Protein AF-A0A7C2X0P1-F1 (afdb_monomer)

Radius of gyration: 21.01 Å; Cα contacts (8 Å, |Δi|>4): 444; chains: 1; bounding box: 47×46×56 Å

Nearest PDB structures (foldseek):
  8wzu-assembly1_A  TM=8.412E-01  e=1.060E-13  Nitrosopumilus maritimus SCM1
  4yb8-assembly1_A  TM=8.303E-01  e=2.000E-13  Candidatus Korarchaeum cryptofilum OPF8
  4yaj-assembly1_C  TM=8.277E-01  e=3.578E-13  Candidatus Korarchaeum cryptofilum OPF8
  8wzu-assembly1_B  TM=8.328E-01  e=2.160E-12  Nitrosopumilus maritimus SCM1
  2csu-assembly1_B  TM=8.349E-01  e=2.966E-12  Pyrococcus horikoshii OT3

Sequence (269 aa):
GVEDGPSFLEALRRAVAVKPVIVYKGGLSDAGSRAVTSHTASMSGSRAIWESLVRQANAVQVTSLPELAQAGLAFSMIPHREYHGISVVGGGGALGITACDAAERYGLAIPPLDEAISRSILDVLPKPGSSAKNPVDAANPHVPPPILKKALMEAARDPAIDLQILIQLLYHYAYAAGFLGMSVEEATPFEELAEAVGDVVRKTGKPVLLVIPNNKQGLDALDVEETRRKTRQAFLEQGVPVFDEMEDALRAVRHVSSYSARKKEIDRE

Foldseek 3Di:
DDPDPVVVLVVLLVVLLPAAAEDEDFQQDPVRQVVCCVPVVDGDDHPVVVVVSCVVSLHHYDHDPLLSVLLVLCRVQADLAAAAEEAEEAADVVVQVVLQVLLVVLNHHHDWDDPVLLVQLVVLADDDPWGSTGHTHSNDLLDDLVSSLSNLLSSLVGPNHQAYEYEHALVVLLVVCVVVVHASLVSDPLLSNLVSQLVSCVVSVHAYAYEYEDPDDDPSCVSVVVSVVVSCVSNVVSSHHYHHDSNSNSNSSSSSNSSSVVVVVVVVD

Secondary structure (DSSP, 8-state):
--S-HHHHHHHHHHHHHHS--EEE----SHHHHHHHHHHHSSPPPPHHHHHHHHHHTT-EEESSHHHHHHHHHHHHHS-SS---BEEEEES-HHHHHHHHHHHHHTT-B-PPPPHHHHHHHHTTS-TTT-B-SSSEE-S-S---HHHHHHHHHHHTTSTT-SEEEEE--HHHHHHHHHHHTS-HHHH--HHHHHHHHHHHHHHH---EEEE------SGGGHHHHHHHHHHHHHHHHTT--EESSHHHHHHHHHHHHHHHHHHHHHTT-

Structure (mmCIF, N/CA/C/O backbone):
data_AF-A0A7C2X0P1-F1
#
_entry.id   AF-A0A7C2X0P1-F1
#
loop_
_atom_site.group_PDB
_atom_site.id
_atom_site.type_symbol
_atom_site.label_atom_id
_atom_site.label_alt_id
_atom_site.label_comp_id
_atom_site.label_asym_id
_atom_site.label_entity_id
_atom_site.label_seq_id
_atom_site.pdbx_PDB_ins_code
_atom_site.Cartn_x
_atom_site.Cartn_y
_atom_site.Cartn_z
_atom_site.occupancy
_atom_site.B_iso_or_equiv
_atom_site.auth_seq_id
_atom_site.auth_comp_id
_atom_site.auth_asym_id
_atom_site.auth_atom_id
_atom_site.pdbx_PDB_model_num
ATOM 1 N N . GLY A 1 1 ? -5.286 17.658 25.068 1.00 74.06 1 GLY A N 1
ATOM 2 C CA . GLY A 1 1 ? -5.780 16.343 25.523 1.00 74.06 1 GLY A CA 1
ATOM 3 C C . GLY A 1 1 ? -7.242 16.213 25.156 1.00 74.06 1 GLY A C 1
ATOM 4 O O . GLY A 1 1 ? -7.700 16.997 24.340 1.00 74.06 1 GLY A O 1
ATOM 5 N N . VAL A 1 2 ? -7.951 15.252 25.741 1.00 85.44 2 VAL A N 1
ATOM 6 C CA . VAL A 1 2 ? -9.422 15.221 25.746 1.00 85.44 2 VAL A CA 1
ATOM 7 C C . VAL A 1 2 ? -9.850 15.582 27.163 1.00 85.44 2 VAL A C 1
ATOM 9 O O . VAL A 1 2 ? -9.326 14.984 28.099 1.00 85.44 2 VAL A O 1
ATOM 12 N N . GLU A 1 3 ? -10.733 16.566 27.315 1.00 84.00 3 GLU A N 1
ATOM 13 C CA . GLU A 1 3 ? -11.226 17.010 28.628 1.00 84.00 3 GLU A CA 1
ATOM 14 C C . GLU A 1 3 ? -12.282 16.047 29.185 1.00 84.00 3 GLU A C 1
ATOM 16 O O . GLU A 1 3 ? -12.175 15.605 30.325 1.00 84.00 3 GLU A O 1
ATOM 21 N N . ASP A 1 4 ? -13.250 15.652 28.351 1.00 89.31 4 ASP A N 1
ATOM 22 C CA . ASP A 1 4 ? -14.316 14.708 28.695 1.00 89.31 4 ASP A CA 1
ATOM 23 C C . ASP A 1 4 ? -14.134 13.387 27.929 1.00 89.31 4 ASP A C 1
ATOM 25 O O . ASP A 1 4 ? -14.498 13.249 26.756 1.00 89.31 4 ASP A O 1
ATOM 29 N N . GLY A 1 5 ? -13.512 12.414 28.600 1.00 88.81 5 GLY A N 1
ATOM 30 C CA . GLY A 1 5 ? -13.246 11.079 28.060 1.00 88.81 5 GLY A CA 1
ATOM 31 C C . GLY A 1 5 ? -14.513 10.310 27.657 1.00 88.81 5 GLY A C 1
ATOM 32 O O . GLY A 1 5 ? -14.567 9.829 26.522 1.00 88.81 5 GLY A O 1
ATOM 33 N N . PRO A 1 6 ? -15.530 10.188 28.535 1.00 90.69 6 PRO A N 1
ATOM 34 C CA . PRO A 1 6 ? -16.814 9.580 28.190 1.00 90.69 6 PRO A CA 1
ATOM 35 C C . PRO A 1 6 ? -17.480 10.204 26.957 1.00 90.69 6 PRO A C 1
ATOM 37 O O . PRO A 1 6 ? -17.823 9.473 26.026 1.00 90.69 6 PRO A O 1
ATOM 40 N N . SER A 1 7 ? -17.589 11.535 26.894 1.00 93.56 7 SER A N 1
ATOM 41 C CA . SER A 1 7 ? -18.184 12.216 25.734 1.00 93.56 7 SER A CA 1
ATOM 42 C C . SER A 1 7 ? -17.368 12.009 24.456 1.00 93.56 7 SER A C 1
ATOM 44 O O . SER A 1 7 ? -17.937 11.850 23.373 1.00 93.56 7 SER A O 1
ATOM 46 N N . PHE A 1 8 ? -16.036 11.961 24.558 1.00 92.44 8 PHE A N 1
ATOM 47 C CA . PHE A 1 8 ? -15.171 11.639 23.423 1.00 92.44 8 PHE A CA 1
ATOM 48 C C . PHE A 1 8 ? -15.371 10.209 22.923 1.00 92.44 8 PHE A C 1
ATOM 50 O O . PHE A 1 8 ? -15.469 10.006 21.715 1.00 92.44 8 PHE A O 1
ATOM 57 N N . LEU A 1 9 ? -15.466 9.223 23.819 1.00 92.31 9 LEU A N 1
ATOM 58 C CA . LEU A 1 9 ? -15.727 7.836 23.435 1.00 92.31 9 LEU A CA 1
ATOM 59 C C . LEU A 1 9 ? -17.100 7.692 22.761 1.00 92.31 9 LEU A C 1
ATOM 61 O O . LEU A 1 9 ? -17.207 7.022 21.734 1.00 92.31 9 LEU A O 1
ATOM 65 N N . GLU A 1 10 ? -18.126 8.362 23.284 1.00 94.00 10 GLU A N 1
ATOM 66 C CA . GLU A 1 10 ? -19.463 8.412 22.680 1.00 94.00 10 GLU A CA 1
ATOM 67 C C . GLU A 1 10 ? -19.420 9.031 21.270 1.00 94.00 10 GLU A C 1
ATOM 69 O O . GLU A 1 10 ? -19.968 8.489 20.306 1.00 94.00 10 GLU A O 1
ATOM 74 N N . ALA A 1 11 ? -18.723 10.160 21.108 1.00 95.19 11 ALA A N 1
ATOM 75 C CA . ALA A 1 11 ? -18.529 10.797 19.808 1.00 95.19 11 ALA A CA 1
ATOM 76 C C . ALA A 1 11 ? -17.750 9.900 18.832 1.00 95.19 11 ALA A C 1
ATOM 78 O O . ALA A 1 11 ? -18.126 9.794 17.664 1.00 95.19 11 AL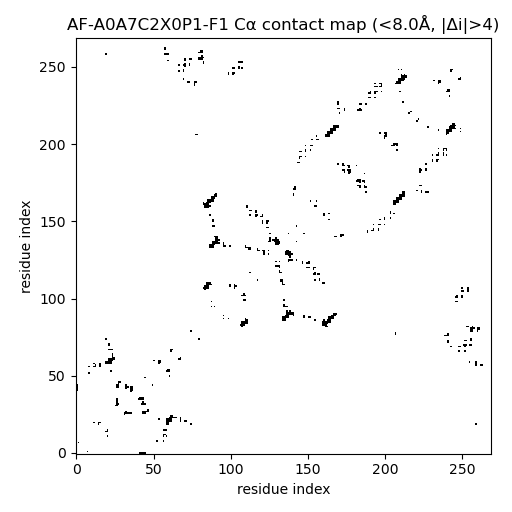A A O 1
ATOM 79 N N . LEU A 1 12 ? -16.706 9.223 19.313 1.00 94.88 12 LEU A N 1
ATOM 80 C CA . LEU A 1 12 ? -15.885 8.322 18.512 1.00 94.88 12 LEU A CA 1
ATOM 81 C C . LEU A 1 12 ? -16.695 7.119 18.021 1.00 94.88 12 LEU A C 1
ATOM 83 O O . LEU A 1 12 ? -16.646 6.811 16.834 1.00 94.88 12 LEU A O 1
ATOM 87 N N . ARG A 1 13 ? -17.499 6.493 18.889 1.00 93.38 13 ARG A N 1
ATOM 88 C CA . ARG A 1 13 ? -18.397 5.386 18.514 1.00 93.38 13 ARG A CA 1
ATOM 89 C C . ARG A 1 13 ? -19.407 5.803 17.450 1.00 93.38 13 ARG A C 1
ATOM 91 O O . ARG A 1 13 ? -19.555 5.109 16.447 1.00 93.38 13 ARG A O 1
ATOM 98 N N . ARG A 1 14 ? -20.046 6.965 17.623 1.00 94.75 14 ARG A N 1
ATOM 99 C CA . ARG A 1 14 ? -20.979 7.515 16.622 1.00 94.75 14 ARG A CA 1
ATOM 100 C C . ARG A 1 14 ? -20.297 7.768 15.280 1.00 94.75 14 ARG A C 1
ATOM 102 O O . ARG A 1 14 ? -20.873 7.473 14.240 1.00 94.75 14 ARG A O 1
ATOM 109 N N . ALA A 1 15 ? -19.070 8.287 15.291 1.00 95.94 15 ALA A N 1
ATOM 110 C CA . ALA A 1 15 ? -18.315 8.529 14.068 1.00 95.94 15 ALA A CA 1
ATOM 111 C C . ALA A 1 15 ? -17.913 7.219 13.368 1.00 95.94 15 ALA A C 1
ATOM 113 O O . ALA A 1 15 ? -18.125 7.096 12.162 1.00 95.94 15 ALA A O 1
ATOM 114 N N . VAL A 1 16 ? -17.400 6.237 14.120 1.00 94.31 16 VAL A N 1
ATOM 115 C CA . VAL A 1 16 ? -16.978 4.929 13.588 1.00 94.31 16 VAL A CA 1
ATOM 116 C C . VAL A 1 16 ? -18.144 4.141 12.985 1.00 94.31 16 VAL A C 1
ATOM 118 O O . VAL A 1 16 ? -17.952 3.407 12.015 1.00 94.31 16 VAL A O 1
ATOM 121 N N . ALA A 1 17 ? -19.361 4.322 13.507 1.00 90.88 17 ALA A N 1
ATOM 122 C CA . ALA A 1 17 ? -20.562 3.705 12.950 1.00 90.88 17 ALA A CA 1
ATOM 123 C C . ALA A 1 17 ? -20.879 4.167 11.514 1.00 90.88 17 ALA A C 1
ATOM 125 O O . ALA A 1 17 ? -21.526 3.429 10.777 1.00 90.88 17 ALA A O 1
ATOM 126 N N . VAL A 1 18 ? -20.418 5.359 11.117 1.00 93.00 18 VAL A N 1
ATOM 127 C CA . VAL A 1 18 ? -20.704 5.962 9.804 1.00 93.00 18 VAL A CA 1
ATOM 128 C C . VAL A 1 18 ? -19.498 5.897 8.865 1.00 93.00 18 VAL A C 1
ATOM 130 O O . VAL A 1 18 ? -19.668 5.775 7.654 1.00 93.00 18 VAL A O 1
ATOM 133 N N . LYS A 1 19 ? -18.276 6.013 9.394 1.00 94.06 19 LYS A N 1
ATOM 134 C CA . LYS A 1 19 ? -17.043 6.062 8.597 1.00 94.06 19 LYS A CA 1
ATOM 135 C C . LYS A 1 19 ? -15.828 5.577 9.392 1.00 94.06 19 LYS A C 1
ATOM 137 O O . LYS A 1 19 ? -15.822 5.710 10.614 1.00 94.06 19 LYS A O 1
ATOM 142 N N . PRO A 1 20 ? -14.755 5.107 8.736 1.00 96.31 20 PRO A N 1
ATOM 143 C CA . PRO A 1 20 ? -13.493 4.851 9.418 1.00 96.31 20 PRO A CA 1
ATOM 144 C C . PRO A 1 20 ? -12.980 6.110 10.130 1.00 96.31 20 PRO A C 1
ATOM 146 O O . PRO A 1 20 ? -12.994 7.208 9.567 1.00 96.31 20 PRO A O 1
ATOM 149 N N . VAL A 1 21 ? -12.503 5.951 11.366 1.00 97.56 21 VAL A N 1
ATOM 150 C CA . VAL A 1 21 ? -11.850 7.024 12.127 1.00 97.56 21 VAL A CA 1
ATOM 151 C C . VAL A 1 21 ? -10.426 6.603 12.443 1.00 97.56 21 VAL A C 1
ATOM 153 O O . VAL A 1 21 ? -10.212 5.575 13.083 1.00 97.56 21 VAL A O 1
ATOM 156 N N . ILE A 1 22 ? -9.463 7.411 12.006 1.00 98.00 22 ILE A N 1
ATOM 157 C CA . ILE A 1 22 ? -8.037 7.189 12.245 1.00 98.00 22 ILE A CA 1
ATOM 158 C C . ILE A 1 22 ? -7.572 8.174 13.320 1.00 98.00 22 ILE A C 1
ATOM 160 O O . ILE A 1 22 ? -7.827 9.374 13.229 1.00 98.00 22 ILE A O 1
ATOM 164 N N . VAL A 1 23 ? -6.910 7.664 14.353 1.00 96.31 23 VAL A N 1
ATOM 165 C CA . VAL A 1 23 ? -6.506 8.413 15.542 1.00 96.31 23 VAL A CA 1
ATOM 166 C C . VAL A 1 23 ? -4.991 8.369 15.680 1.00 96.31 23 VAL A C 1
ATOM 168 O O . VAL A 1 23 ? -4.402 7.320 15.934 1.00 96.31 23 VAL A O 1
ATOM 171 N N . TYR A 1 24 ? -4.371 9.542 15.585 1.00 94.81 24 TYR A N 1
ATOM 172 C CA . TYR A 1 24 ? -2.998 9.770 16.015 1.00 94.81 24 TYR A CA 1
ATOM 173 C C . TYR A 1 24 ? -3.001 10.501 17.362 1.00 94.81 24 TYR A C 1
ATOM 175 O O . TYR A 1 24 ? -3.616 11.560 17.500 1.00 94.81 24 TYR A O 1
ATOM 183 N N . LYS A 1 25 ? -2.292 9.958 18.359 1.00 91.94 25 LYS A N 1
ATOM 184 C CA . LYS A 1 25 ? -2.151 10.578 19.684 1.00 91.94 25 LYS A CA 1
ATOM 185 C C . LYS A 1 25 ? -0.679 10.753 20.048 1.00 91.94 25 LYS A C 1
ATOM 187 O O . LYS A 1 25 ? -0.002 9.805 20.432 1.00 91.94 25 LYS A O 1
ATOM 192 N N . GLY A 1 26 ? -0.209 11.999 20.003 1.00 90.75 26 GLY A N 1
ATOM 193 C CA . GLY A 1 26 ? 1.106 12.377 20.526 1.00 90.75 26 GLY A CA 1
ATOM 194 C C . GLY A 1 26 ? 1.160 12.349 22.059 1.00 90.75 26 GLY A C 1
ATOM 195 O O . GLY A 1 26 ? 0.131 12.435 22.730 1.00 90.75 26 GLY A O 1
ATOM 196 N N . GLY A 1 27 ? 2.359 12.256 22.634 1.00 89.00 27 GLY A N 1
ATOM 197 C CA . GLY A 1 27 ? 2.563 12.354 24.086 1.00 89.00 27 GLY A CA 1
ATOM 198 C C . GLY A 1 27 ? 2.317 11.070 24.887 1.00 89.00 27 GLY A C 1
ATOM 199 O O . GLY A 1 27 ? 2.064 11.151 26.083 1.00 89.00 27 GLY A O 1
ATOM 200 N N . LEU A 1 28 ? 2.353 9.898 24.244 1.00 89.06 28 LEU A N 1
ATOM 201 C CA . LEU A 1 28 ? 2.160 8.596 24.906 1.00 89.06 28 LEU A CA 1
ATOM 202 C C . LEU A 1 28 ? 3.456 7.968 25.450 1.00 89.06 28 LEU A C 1
ATOM 204 O O . LEU A 1 28 ? 3.396 6.940 26.117 1.00 89.06 28 LEU A O 1
ATOM 208 N N . SER A 1 29 ? 4.615 8.560 25.157 1.00 89.12 29 SER A N 1
ATOM 209 C CA . SER A 1 29 ? 5.899 8.204 25.772 1.00 89.12 29 SER A CA 1
ATOM 210 C C . SER A 1 29 ? 6.176 9.081 26.990 1.00 89.12 29 SER A C 1
ATOM 212 O O . SER A 1 29 ? 5.615 10.170 27.095 1.00 89.12 29 SER A O 1
ATOM 214 N N . ASP A 1 30 ? 7.096 8.679 27.867 1.00 87.62 30 ASP A N 1
ATOM 215 C CA . ASP A 1 30 ? 7.471 9.487 29.036 1.00 87.62 30 ASP A CA 1
ATOM 216 C C . ASP A 1 30 ? 7.965 10.882 28.637 1.00 87.62 30 ASP A C 1
ATOM 218 O O . ASP A 1 30 ? 7.555 11.891 29.210 1.00 87.62 30 ASP A O 1
ATOM 222 N N . ALA A 1 31 ? 8.824 10.954 27.616 1.00 90.44 31 ALA A N 1
ATOM 223 C CA . ALA A 1 31 ? 9.329 12.222 27.097 1.00 90.44 31 ALA A CA 1
ATOM 224 C C . ALA A 1 31 ? 8.214 13.072 26.473 1.00 90.44 31 ALA A C 1
ATOM 226 O O . ALA A 1 31 ? 8.112 14.264 26.763 1.00 90.44 31 ALA A O 1
ATOM 227 N N . GLY A 1 32 ? 7.346 12.459 25.665 1.00 89.00 32 GLY A N 1
ATOM 228 C CA . GLY A 1 32 ? 6.220 13.157 25.053 1.00 89.00 32 GLY A CA 1
ATOM 229 C C . GLY A 1 32 ? 5.186 13.619 26.081 1.00 89.00 32 GLY A C 1
ATOM 230 O O . GLY A 1 32 ? 4.631 14.702 25.941 1.00 89.00 32 GLY A O 1
ATOM 231 N N . SER A 1 33 ? 4.952 12.828 27.128 1.00 86.44 33 SER A N 1
ATOM 232 C CA . SER A 1 33 ? 4.063 13.163 28.239 1.00 86.44 33 SER A CA 1
ATOM 233 C C . SER A 1 33 ? 4.561 14.409 28.967 1.00 86.44 33 SER A C 1
ATOM 235 O O . SER A 1 33 ? 3.805 15.367 29.115 1.00 86.44 33 SER A O 1
ATOM 237 N N . ARG A 1 34 ? 5.860 14.464 29.305 1.00 87.44 34 ARG A N 1
ATOM 238 C CA . ARG A 1 34 ? 6.479 15.667 29.891 1.00 87.44 34 ARG A CA 1
ATOM 239 C C . ARG A 1 34 ? 6.317 16.897 28.996 1.00 87.44 34 ARG A C 1
ATOM 241 O O . ARG A 1 34 ? 5.955 17.955 29.502 1.00 87.44 34 ARG A O 1
ATOM 248 N N . ALA A 1 35 ? 6.543 16.753 27.689 1.00 87.75 35 ALA A N 1
ATOM 249 C CA . ALA A 1 35 ? 6.392 17.846 26.729 1.00 87.75 35 ALA A CA 1
ATOM 250 C C . ALA A 1 35 ? 4.935 18.338 26.606 1.00 87.75 35 ALA A C 1
ATOM 252 O O . ALA A 1 35 ? 4.690 19.536 26.493 1.00 87.75 35 ALA A O 1
ATOM 253 N N . VAL A 1 36 ? 3.951 17.435 26.664 1.00 85.69 36 VAL A N 1
ATOM 254 C CA . VAL A 1 36 ? 2.526 17.808 26.683 1.00 85.69 36 VAL A CA 1
ATOM 255 C C . VAL A 1 36 ? 2.180 18.559 27.965 1.00 85.69 36 VAL A C 1
ATOM 257 O O . VAL A 1 36 ? 1.519 19.597 27.889 1.00 85.69 36 VAL A O 1
ATOM 260 N N . THR A 1 37 ? 2.648 18.079 29.119 1.00 82.94 37 THR A N 1
ATOM 261 C CA . THR A 1 37 ? 2.411 18.732 30.411 1.00 82.94 37 THR A CA 1
ATOM 262 C C . THR A 1 37 ? 2.986 20.146 30.434 1.00 82.94 37 THR A C 1
ATOM 264 O O . THR A 1 37 ? 2.291 21.066 30.853 1.00 82.94 37 THR A O 1
ATOM 267 N N . SER A 1 38 ? 4.207 20.359 29.931 1.00 83.12 38 SER A N 1
ATOM 268 C CA . SER A 1 38 ? 4.807 21.699 29.892 1.00 83.12 38 SER A CA 1
ATOM 269 C C . SER A 1 38 ? 4.137 22.636 28.884 1.00 83.12 38 SER A C 1
ATOM 271 O O . SER A 1 38 ? 4.019 23.825 29.156 1.00 83.12 38 SER A O 1
ATOM 273 N N . HIS A 1 39 ? 3.689 22.124 27.733 1.00 88.12 39 HIS A N 1
ATOM 274 C CA . HIS A 1 39 ? 3.105 22.949 26.671 1.00 88.12 39 HIS A CA 1
ATOM 275 C C . HIS A 1 39 ? 1.621 23.270 26.893 1.00 88.12 39 HIS A C 1
ATOM 277 O O . HIS A 1 39 ? 1.143 24.328 26.497 1.00 88.12 39 HIS A O 1
ATOM 283 N N . THR A 1 40 ? 0.855 22.343 27.466 1.00 78.75 40 THR A N 1
ATOM 284 C CA . THR A 1 40 ? -0.611 22.471 27.581 1.00 78.75 40 THR A CA 1
ATOM 285 C C . THR A 1 40 ? -1.102 22.598 29.017 1.00 78.75 40 THR A C 1
ATOM 287 O O . THR A 1 40 ? -2.304 22.725 29.220 1.00 78.75 40 THR A O 1
ATOM 290 N N . ALA A 1 41 ? -0.201 22.514 30.005 1.00 74.06 41 ALA A N 1
ATOM 291 C CA . ALA A 1 41 ? -0.530 22.437 31.432 1.00 74.06 41 ALA A CA 1
ATOM 292 C C . ALA A 1 41 ? -1.541 21.321 31.779 1.00 74.06 41 ALA A C 1
ATOM 294 O O . ALA A 1 41 ? -2.193 21.366 32.819 1.00 74.06 41 ALA A O 1
ATOM 295 N N . SER A 1 42 ? -1.665 20.303 30.917 1.00 70.88 42 SER A N 1
ATOM 296 C CA . SER A 1 42 ? -2.586 19.177 31.087 1.00 70.88 42 SER A CA 1
ATOM 297 C C . SER A 1 42 ? -1.821 17.864 31.213 1.00 70.88 42 SER A C 1
ATOM 299 O O . SER A 1 42 ? -0.794 17.662 30.563 1.00 70.88 42 SER A O 1
ATOM 301 N N . MET A 1 43 ? -2.319 16.955 32.052 1.00 67.06 43 MET A N 1
ATOM 302 C CA . MET A 1 43 ? -1.719 15.634 32.217 1.00 67.06 43 MET A CA 1
ATOM 303 C C . MET A 1 43 ? -1.896 14.815 30.933 1.00 67.06 43 MET A C 1
ATOM 305 O O . MET A 1 43 ? -3.011 14.671 30.422 1.00 67.06 43 MET A O 1
A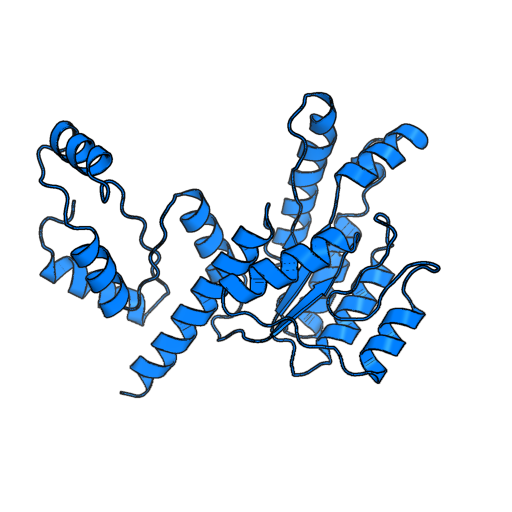TOM 309 N N . SER A 1 44 ? -0.807 14.253 30.401 1.00 71.94 44 SER A N 1
ATOM 310 C CA . SER A 1 44 ? -0.927 13.337 29.266 1.00 71.94 44 SER A CA 1
ATOM 311 C C . SER A 1 44 ? -1.584 12.027 29.703 1.00 71.94 44 SER A C 1
ATOM 313 O O . SER A 1 44 ? -1.211 11.431 30.712 1.00 71.94 44 SER A O 1
ATOM 315 N N . GLY A 1 45 ? -2.572 11.567 28.934 1.00 77.75 45 GLY A N 1
ATOM 316 C CA . GLY A 1 45 ? -3.233 10.287 29.183 1.00 77.75 45 GLY A CA 1
ATOM 317 C C . GLY A 1 45 ? -2.310 9.084 28.954 1.00 77.75 45 GLY A C 1
ATOM 318 O O . GLY A 1 45 ? -1.389 9.139 28.139 1.00 77.75 45 GLY A O 1
ATOM 319 N N . SER A 1 46 ? -2.599 7.978 29.642 1.00 84.62 46 SER A N 1
ATOM 320 C CA . SER A 1 46 ? -1.847 6.720 29.535 1.00 84.62 46 SER A CA 1
ATOM 321 C C . SER A 1 46 ? -1.962 6.084 28.147 1.00 84.62 46 SER A C 1
ATOM 323 O O . SER A 1 46 ? -3.052 6.017 27.573 1.00 84.62 46 SER A O 1
ATOM 325 N N . ARG A 1 47 ? -0.844 5.543 27.643 1.00 86.88 47 ARG A N 1
ATOM 326 C CA . ARG A 1 47 ? -0.783 4.764 26.397 1.00 86.88 47 ARG A CA 1
ATOM 327 C C . ARG A 1 47 ? -1.790 3.617 26.383 1.00 86.88 47 ARG A C 1
ATOM 329 O O . ARG A 1 47 ? -2.565 3.520 25.439 1.00 86.88 47 ARG A O 1
ATOM 336 N N . ALA A 1 48 ? -1.829 2.821 27.449 1.00 88.69 48 ALA A N 1
ATOM 337 C CA . ALA A 1 48 ? -2.722 1.669 27.548 1.00 88.69 48 ALA A CA 1
ATOM 338 C C . ALA A 1 48 ? -4.206 2.075 27.518 1.00 88.69 48 ALA A C 1
ATOM 340 O O . ALA A 1 48 ? -5.026 1.388 26.912 1.00 88.69 48 ALA A O 1
ATOM 341 N N . ILE A 1 49 ? -4.551 3.219 28.126 1.00 89.44 49 ILE A N 1
ATOM 342 C CA . ILE A 1 49 ? -5.923 3.748 28.104 1.00 89.44 49 ILE A CA 1
ATOM 343 C C . ILE A 1 49 ? -6.298 4.175 26.684 1.00 89.44 49 ILE A C 1
ATOM 345 O O . ILE A 1 49 ? -7.367 3.806 26.207 1.00 89.44 49 ILE A O 1
ATOM 349 N N . TRP A 1 50 ? -5.421 4.908 25.992 1.00 90.88 50 TRP A N 1
ATOM 350 C CA . TRP A 1 50 ? -5.662 5.330 24.610 1.00 90.88 50 TRP A CA 1
ATOM 351 C C . TRP A 1 50 ? -5.778 4.146 23.648 1.00 90.88 50 TRP A C 1
ATOM 353 O O . TRP A 1 50 ? -6.715 4.107 22.855 1.00 90.88 50 TRP A O 1
ATOM 363 N N . GLU A 1 51 ? -4.881 3.164 23.756 1.00 90.62 51 GLU A N 1
ATOM 364 C CA . GLU A 1 51 ? -4.925 1.941 22.945 1.00 90.62 51 GLU A CA 1
ATOM 365 C C . GLU A 1 51 ? -6.208 1.141 23.188 1.00 90.62 51 GLU A C 1
ATOM 367 O O . GLU A 1 51 ? -6.870 0.718 22.238 1.00 90.62 51 GLU A O 1
ATOM 372 N N . SER A 1 52 ? -6.617 0.990 24.452 1.00 91.12 52 SER A N 1
ATOM 373 C CA . SER A 1 52 ? -7.876 0.324 24.786 1.00 91.12 52 SER A CA 1
ATOM 374 C C . SER A 1 52 ? -9.086 1.088 2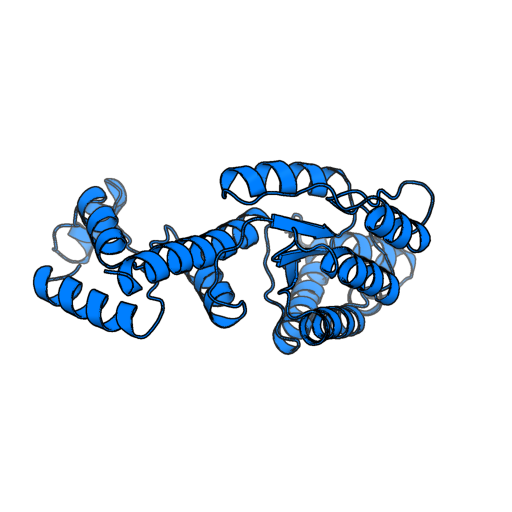4.251 1.00 91.12 52 SER A C 1
ATOM 376 O O . SER A 1 52 ? -9.957 0.479 23.636 1.00 91.12 52 SER A O 1
ATOM 378 N N . LEU A 1 53 ? -9.136 2.409 24.446 1.00 92.44 53 LEU A N 1
ATOM 379 C CA . LEU A 1 53 ? -10.261 3.254 24.046 1.00 92.44 53 LEU A CA 1
ATOM 380 C C . LEU A 1 53 ? -10.472 3.219 22.529 1.00 92.44 53 LEU A C 1
ATOM 382 O O . LEU A 1 53 ? -11.587 2.988 22.064 1.00 92.44 53 LEU A O 1
ATOM 386 N N . VAL A 1 54 ? -9.400 3.413 21.754 1.00 93.31 54 VAL A N 1
ATOM 387 C CA . VAL A 1 54 ? -9.462 3.408 20.285 1.00 93.31 54 VAL A CA 1
ATOM 388 C C . VAL A 1 54 ? -9.892 2.033 19.773 1.00 93.31 54 VAL A C 1
ATOM 390 O O . VAL A 1 54 ? -10.770 1.947 18.913 1.00 93.31 54 VAL A O 1
ATOM 393 N N . ARG A 1 55 ? -9.356 0.952 20.359 1.00 90.62 55 ARG A N 1
ATOM 394 C CA . ARG A 1 55 ? -9.747 -0.423 20.018 1.00 90.62 55 ARG A CA 1
ATOM 395 C C . ARG A 1 55 ? -11.213 -0.710 20.347 1.00 90.62 55 ARG A C 1
ATOM 397 O O . ARG A 1 55 ? -11.908 -1.265 19.505 1.00 90.62 55 ARG A O 1
ATOM 404 N N . GLN A 1 56 ? -11.693 -0.316 21.528 1.00 90.25 56 GLN A N 1
ATOM 405 C CA . GLN A 1 56 ? -13.089 -0.498 21.954 1.00 90.25 56 GLN A CA 1
ATOM 406 C C . GLN A 1 56 ? -14.088 0.273 21.088 1.00 90.25 56 GLN A C 1
ATOM 408 O O . GLN A 1 56 ? -15.250 -0.111 21.006 1.00 90.25 56 GLN A O 1
ATOM 413 N N . ALA A 1 57 ? -13.657 1.366 20.460 1.00 92.94 57 ALA A N 1
ATOM 414 C CA . ALA A 1 57 ? -14.481 2.116 19.524 1.00 92.94 57 ALA A CA 1
ATOM 415 C C . ALA A 1 57 ? -14.390 1.597 18.077 1.00 92.94 57 ALA A C 1
ATOM 417 O O . ALA A 1 57 ? -15.047 2.164 17.214 1.00 92.94 57 ALA A O 1
ATOM 418 N N . ASN A 1 58 ? -13.569 0.575 17.797 1.00 94.81 58 ASN A N 1
ATOM 419 C CA . ASN A 1 58 ? -13.178 0.142 16.448 1.00 94.81 58 ASN A CA 1
ATOM 420 C C . ASN A 1 58 ? -12.588 1.271 15.573 1.00 94.81 58 ASN A C 1
ATOM 422 O O . ASN A 1 58 ? -12.684 1.263 14.346 1.00 94.81 58 ASN A O 1
ATOM 426 N N . ALA A 1 59 ? -11.941 2.251 16.200 1.00 96.50 59 ALA A N 1
ATOM 427 C CA . ALA A 1 59 ? -11.131 3.222 15.485 1.00 96.50 59 ALA A CA 1
ATOM 428 C C . ALA A 1 59 ? -9.739 2.635 15.175 1.00 96.50 59 ALA A C 1
ATOM 430 O O . ALA A 1 59 ? -9.294 1.636 15.753 1.00 96.50 59 ALA A O 1
ATOM 431 N N . VAL A 1 60 ? -9.050 3.245 14.215 1.00 97.00 60 VAL A N 1
ATOM 432 C CA . VAL A 1 60 ? -7.716 2.837 13.769 1.00 97.00 60 VAL A CA 1
ATOM 433 C C . VAL A 1 60 ? -6.687 3.707 14.463 1.00 97.00 60 VAL A C 1
ATOM 435 O O . VAL A 1 60 ? -6.650 4.914 14.247 1.00 97.00 60 VAL A O 1
ATOM 438 N N . GLN A 1 61 ? -5.844 3.112 15.299 1.00 95.25 61 GLN A N 1
ATOM 439 C CA . GLN A 1 61 ? -4.746 3.842 15.913 1.00 95.25 61 GLN A CA 1
ATOM 440 C C . GLN A 1 61 ? -3.509 3.795 15.028 1.00 95.25 61 GLN A C 1
ATOM 442 O O . GLN A 1 61 ? -3.113 2.727 14.568 1.00 95.25 61 GLN A O 1
ATOM 447 N N . VAL A 1 62 ? -2.873 4.949 14.872 1.00 96.25 62 VAL A N 1
ATOM 448 C CA . VAL A 1 62 ? -1.590 5.099 14.184 1.00 96.25 62 VAL A CA 1
ATOM 449 C C . VAL A 1 62 ? -0.582 5.779 15.104 1.00 96.25 62 VAL A C 1
ATOM 451 O O . VAL A 1 62 ? -0.938 6.498 16.044 1.00 96.25 62 VAL A O 1
ATOM 454 N N . THR A 1 63 ? 0.696 5.546 14.840 1.00 94.06 63 THR A N 1
ATOM 455 C CA . THR A 1 63 ? 1.807 5.936 15.719 1.00 94.06 63 THR A CA 1
ATOM 456 C C . THR A 1 63 ? 2.582 7.153 15.229 1.00 94.06 63 THR A C 1
ATOM 458 O O . THR A 1 63 ? 3.381 7.710 15.980 1.00 94.06 63 THR A O 1
ATOM 461 N N . SER A 1 64 ? 2.337 7.603 13.997 1.00 95.25 64 SER A N 1
ATOM 462 C CA . SER A 1 64 ? 3.035 8.736 13.393 1.00 95.25 64 SER A CA 1
ATOM 463 C C . SER A 1 64 ? 2.146 9.493 12.400 1.00 95.25 64 SER A C 1
ATOM 465 O O . SER A 1 64 ? 1.141 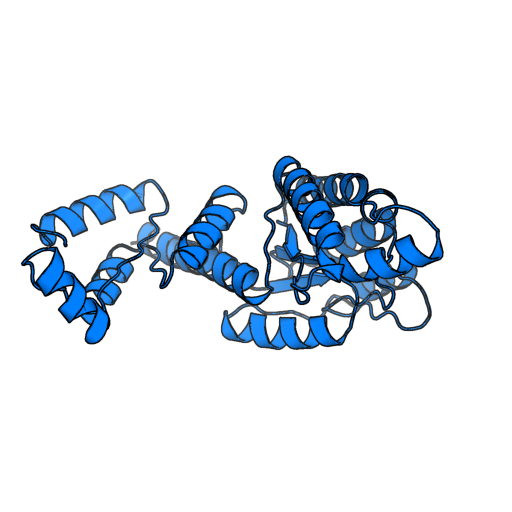8.966 11.922 1.00 95.25 64 SER A O 1
ATOM 467 N N . LEU A 1 65 ? 2.518 10.736 12.078 1.00 95.88 65 LEU A N 1
ATOM 468 C CA . LEU A 1 65 ? 1.832 11.527 11.049 1.00 95.88 65 LEU A CA 1
ATOM 469 C C . LEU A 1 65 ? 1.957 10.925 9.633 1.00 95.88 65 LEU A C 1
ATOM 471 O O . LEU A 1 65 ? 0.949 10.922 8.928 1.00 95.88 65 LEU A O 1
ATOM 475 N N . PRO A 1 66 ? 3.115 10.374 9.207 1.00 96.69 66 PRO A N 1
ATOM 476 C CA . PRO A 1 66 ? 3.193 9.625 7.953 1.00 96.69 66 PRO A CA 1
ATOM 477 C C . PRO A 1 66 ? 2.217 8.447 7.912 1.00 96.69 66 PRO A C 1
ATOM 479 O O . PRO A 1 66 ? 1.457 8.319 6.958 1.00 96.69 66 PRO A O 1
ATOM 482 N N . GLU A 1 67 ? 2.150 7.651 8.983 1.00 97.81 67 GLU A N 1
ATOM 483 C CA . GLU A 1 67 ? 1.224 6.516 9.063 1.00 97.81 67 GLU A CA 1
ATOM 484 C C . GLU A 1 67 ? -0.247 6.964 9.016 1.00 97.81 67 GLU A C 1
ATOM 486 O O . GLU A 1 67 ? -1.067 6.311 8.376 1.00 97.81 67 GLU A O 1
ATOM 491 N N . LEU A 1 68 ? -0.587 8.102 9.637 1.00 98.19 68 LEU A N 1
ATOM 492 C CA . LEU A 1 68 ? -1.919 8.712 9.533 1.00 98.19 68 LEU A CA 1
ATOM 493 C C . LEU A 1 68 ? -2.287 9.025 8.078 1.00 98.19 68 LEU A C 1
ATOM 495 O O . LEU A 1 68 ? -3.384 8.682 7.636 1.00 98.19 68 LEU A O 1
ATOM 499 N N . ALA A 1 69 ? -1.378 9.662 7.336 1.00 98.00 69 ALA A N 1
ATOM 500 C CA . ALA A 1 69 ? -1.598 10.009 5.935 1.00 98.00 69 ALA A CA 1
ATOM 501 C C . ALA A 1 69 ? -1.705 8.758 5.047 1.00 98.00 69 ALA A C 1
ATOM 503 O O . ALA A 1 69 ? -2.598 8.674 4.207 1.00 98.00 69 ALA A O 1
ATOM 504 N N . GLN A 1 70 ? -0.845 7.763 5.271 1.00 98.25 70 GLN A N 1
ATOM 505 C CA . GLN A 1 70 ? -0.826 6.495 4.536 1.00 98.25 70 GLN A CA 1
ATOM 506 C C . GLN A 1 70 ? -2.089 5.663 4.779 1.00 98.25 70 GLN A C 1
ATOM 508 O O . GLN A 1 70 ? -2.695 5.163 3.831 1.00 98.25 70 GLN A O 1
ATOM 513 N N . ALA A 1 71 ? -2.531 5.555 6.034 1.00 98.44 71 ALA A N 1
ATOM 514 C CA . ALA A 1 71 ? -3.799 4.918 6.365 1.00 98.44 71 ALA A CA 1
ATOM 515 C C . ALA A 1 71 ? -4.968 5.675 5.717 1.00 98.44 71 ALA A C 1
ATOM 517 O O . ALA A 1 71 ? -5.834 5.049 5.110 1.00 98.44 71 ALA A O 1
ATOM 518 N N . GLY A 1 72 ? -4.969 7.012 5.782 1.00 98.44 72 GLY A N 1
ATOM 519 C CA . GLY A 1 72 ? -5.979 7.849 5.130 1.00 98.44 72 GLY A CA 1
ATOM 520 C C . GLY A 1 72 ? -6.065 7.613 3.621 1.00 98.44 72 GLY A C 1
ATOM 521 O O . GLY A 1 72 ? -7.167 7.472 3.097 1.00 98.44 72 GLY A O 1
ATOM 522 N N . LEU A 1 73 ? -4.915 7.497 2.949 1.00 98.50 73 LEU A N 1
ATOM 523 C CA . LEU A 1 73 ? -4.823 7.176 1.524 1.00 98.50 73 LEU A CA 1
ATOM 524 C C . LEU A 1 73 ? -5.404 5.790 1.205 1.00 98.50 73 LEU A C 1
ATOM 526 O O . LEU A 1 73 ? -6.173 5.645 0.260 1.00 98.50 73 LEU A O 1
ATOM 530 N N . ALA A 1 74 ? -5.078 4.764 1.996 1.00 98.56 74 ALA A N 1
ATOM 531 C CA . ALA A 1 74 ? -5.652 3.436 1.787 1.00 98.56 74 ALA A CA 1
ATOM 532 C C . ALA A 1 74 ? -7.174 3.448 1.997 1.00 98.56 74 ALA A C 1
ATOM 534 O O . ALA A 1 74 ? -7.918 3.027 1.115 1.00 98.56 74 ALA A O 1
ATOM 535 N N . PHE A 1 75 ? -7.663 4.005 3.109 1.00 98.38 75 PHE A N 1
ATOM 536 C CA . PHE A 1 75 ? -9.102 4.098 3.370 1.00 98.38 75 PHE A CA 1
ATOM 537 C C . PHE A 1 75 ? -9.866 4.920 2.321 1.00 98.38 75 PHE A C 1
ATOM 539 O O . PHE A 1 75 ? -11.068 4.707 2.171 1.00 98.38 75 PHE A O 1
ATOM 546 N N . SER A 1 76 ? -9.227 5.842 1.597 1.00 97.88 76 SER A N 1
ATOM 547 C CA . SER A 1 76 ? -9.895 6.596 0.532 1.00 97.88 76 SER A CA 1
ATOM 548 C C . SER A 1 76 ? -9.873 5.904 -0.832 1.00 97.88 76 SER A C 1
ATOM 550 O O . SER A 1 76 ? -10.723 6.220 -1.661 1.00 97.88 76 SER A O 1
ATOM 552 N N . MET A 1 77 ? -8.937 4.979 -1.076 1.00 98.00 77 MET A N 1
ATOM 553 C CA . MET A 1 77 ? -8.683 4.451 -2.424 1.00 98.00 77 MET A CA 1
ATOM 554 C C . MET A 1 77 ? -8.868 2.941 -2.585 1.00 98.00 77 MET A C 1
ATOM 556 O O . MET A 1 77 ? -9.001 2.487 -3.719 1.00 98.00 77 MET A O 1
ATOM 560 N N . ILE A 1 78 ? -8.895 2.150 -1.505 1.00 98.25 78 ILE A N 1
ATOM 561 C CA . ILE A 1 78 ? -9.137 0.700 -1.600 1.00 98.25 78 ILE A CA 1
ATOM 562 C C . ILE A 1 78 ? -10.447 0.289 -0.915 1.00 98.25 78 ILE A C 1
ATOM 564 O O . ILE A 1 78 ? -10.842 0.905 0.077 1.00 98.25 78 ILE A O 1
ATOM 568 N N . PRO A 1 79 ? -11.125 -0.774 -1.395 1.00 97.62 79 PRO A N 1
ATOM 569 C CA . PRO A 1 79 ? -12.343 -1.275 -0.763 1.00 97.62 79 PRO A CA 1
ATOM 570 C C . PRO A 1 79 ? -12.153 -1.629 0.719 1.00 97.62 79 PRO A C 1
ATOM 572 O O . PRO A 1 79 ? -11.152 -2.242 1.099 1.00 97.62 79 PRO A O 1
ATOM 575 N N . HIS A 1 80 ? -13.142 -1.302 1.556 1.00 96.81 80 HIS A N 1
ATOM 576 C CA . HIS A 1 80 ? -13.144 -1.648 2.984 1.00 96.81 80 HIS A CA 1
ATOM 577 C C . HIS A 1 80 ? -13.610 -3.090 3.164 1.00 96.81 80 HIS A C 1
ATOM 579 O O . HIS A 1 80 ? -14.787 -3.377 3.377 1.00 96.81 80 HIS A O 1
ATOM 585 N N . ARG A 1 81 ? -12.666 -4.012 3.008 1.00 96.62 81 ARG A N 1
ATOM 586 C CA . ARG A 1 81 ? -12.859 -5.443 3.222 1.00 96.62 81 ARG A CA 1
ATOM 587 C C . ARG A 1 81 ? -11.630 -6.045 3.884 1.00 96.62 81 ARG A C 1
ATOM 589 O O . ARG A 1 81 ? -10.601 -5.392 4.035 1.00 96.62 81 ARG A O 1
ATOM 596 N N . GLU A 1 82 ? -11.765 -7.300 4.281 1.00 97.50 82 GLU A N 1
ATOM 597 C CA . GLU A 1 82 ? -10.626 -8.099 4.709 1.00 97.50 82 GLU A CA 1
ATOM 598 C C . GLU A 1 82 ? -9.765 -8.461 3.500 1.00 97.50 82 GLU A C 1
ATOM 600 O O . GLU A 1 82 ? -10.282 -8.739 2.416 1.00 97.50 82 GLU A O 1
ATOM 605 N N . TYR A 1 83 ? -8.458 -8.425 3.717 1.00 98.12 83 TYR A N 1
ATOM 606 C CA . TYR A 1 83 ? -7.428 -8.840 2.776 1.00 98.12 83 TYR A CA 1
ATOM 607 C C . TYR A 1 83 ? -6.579 -9.901 3.466 1.00 98.12 83 TYR A C 1
ATOM 609 O O . TYR A 1 83 ? -6.113 -9.666 4.588 1.00 98.12 83 TYR A O 1
ATOM 617 N N . HIS A 1 84 ? -6.388 -11.035 2.798 1.00 97.06 84 HIS A N 1
ATOM 618 C CA . HIS A 1 84 ? -5.602 -12.160 3.288 1.00 97.06 84 HIS A CA 1
ATOM 619 C C . HIS A 1 84 ? -4.437 -12.461 2.357 1.00 97.06 84 HIS A C 1
ATOM 621 O O . HIS A 1 84 ? -3.312 -12.547 2.834 1.00 97.06 84 HIS A O 1
ATOM 627 N N . GLY A 1 85 ? -4.684 -12.602 1.054 1.00 97.81 85 GLY A N 1
ATOM 628 C CA . GLY A 1 85 ? -3.652 -12.953 0.082 1.00 97.81 85 GLY A CA 1
ATOM 629 C C . GLY A 1 85 ? -3.320 -11.804 -0.860 1.00 97.81 85 GLY A C 1
ATOM 630 O O . GLY A 1 85 ? -4.214 -11.119 -1.359 1.00 97.81 85 GLY A O 1
ATOM 631 N N . ILE A 1 86 ? -2.033 -11.590 -1.124 1.00 98.31 86 ILE A N 1
ATOM 632 C CA . ILE A 1 86 ? -1.559 -10.566 -2.056 1.00 98.31 86 ILE A CA 1
ATOM 633 C C . ILE A 1 86 ? -0.658 -11.156 -3.138 1.00 98.31 86 ILE A C 1
ATOM 635 O O . ILE A 1 86 ? 0.048 -12.142 -2.916 1.00 98.31 86 ILE A O 1
ATOM 639 N N . SER A 1 87 ? -0.651 -10.527 -4.311 1.00 98.00 87 SER A N 1
ATOM 640 C CA . SER A 1 87 ? 0.400 -10.740 -5.306 1.00 98.00 87 SER A CA 1
ATOM 641 C C . SER A 1 87 ? 1.355 -9.558 -5.313 1.00 98.00 87 SER A C 1
ATOM 643 O O . SER A 1 87 ? 0.950 -8.411 -5.120 1.00 98.00 87 SER A O 1
ATOM 645 N N . VAL A 1 88 ? 2.634 -9.835 -5.542 1.00 97.38 88 VAL A N 1
ATOM 646 C CA . VAL A 1 88 ? 3.651 -8.800 -5.739 1.00 97.38 88 VAL A CA 1
ATOM 647 C C . VAL A 1 88 ? 4.245 -8.980 -7.127 1.00 97.38 88 VAL A C 1
ATOM 649 O O . VAL A 1 88 ? 4.655 -10.082 -7.480 1.00 97.38 88 VAL A O 1
ATOM 652 N N . VAL A 1 89 ? 4.276 -7.911 -7.919 1.00 96.06 89 VAL A N 1
ATOM 653 C CA . VAL A 1 89 ? 4.823 -7.893 -9.281 1.00 96.06 89 VAL A CA 1
ATOM 654 C C . VAL A 1 89 ? 5.854 -6.776 -9.381 1.00 96.06 89 VAL A C 1
ATOM 656 O O . VAL A 1 89 ? 5.592 -5.650 -8.963 1.00 96.06 89 VAL A O 1
ATOM 659 N N . GLY A 1 90 ? 7.028 -7.049 -9.942 1.00 89.56 90 GLY A N 1
ATOM 660 C CA . GLY A 1 90 ? 8.039 -6.013 -10.141 1.00 89.56 90 GLY A CA 1
ATOM 661 C C . GLY A 1 90 ? 9.385 -6.552 -10.601 1.00 89.56 90 GLY A C 1
ATOM 662 O O . GLY A 1 90 ? 9.510 -7.713 -10.986 1.00 89.56 90 GLY A O 1
ATOM 663 N N . GLY A 1 91 ? 10.392 -5.682 -10.581 1.00 72.81 91 GLY A N 1
ATOM 664 C CA . GLY A 1 91 ? 11.774 -6.047 -10.884 1.00 72.81 91 GLY A CA 1
ATOM 665 C C . GLY A 1 91 ? 12.611 -6.208 -9.617 1.00 72.81 91 GLY A C 1
ATOM 666 O O . GLY A 1 91 ? 12.637 -5.305 -8.781 1.00 72.81 91 GLY A O 1
ATOM 667 N N . GLY A 1 92 ? 13.336 -7.325 -9.516 1.00 69.31 92 GLY A N 1
ATOM 668 C CA . GLY A 1 92 ? 14.387 -7.554 -8.526 1.00 69.31 92 GLY A CA 1
ATOM 669 C C . GLY A 1 92 ? 13.975 -8.517 -7.415 1.00 69.31 92 GLY A C 1
ATOM 670 O O . GLY A 1 92 ? 13.327 -8.124 -6.446 1.00 69.31 92 GLY A O 1
ATOM 671 N N . GLY A 1 93 ? 14.437 -9.767 -7.501 1.00 72.94 93 GLY A N 1
ATOM 672 C CA . GLY A 1 93 ? 14.092 -10.839 -6.561 1.00 72.94 93 GLY A CA 1
ATOM 673 C C . GLY A 1 93 ? 14.341 -10.526 -5.083 1.00 72.94 93 GLY A C 1
ATOM 674 O O . GLY A 1 93 ? 13.587 -10.991 -4.233 1.00 72.94 93 GLY A O 1
ATOM 675 N N . ALA A 1 94 ? 15.320 -9.673 -4.761 1.00 78.44 94 ALA A N 1
ATOM 676 C CA . ALA A 1 94 ? 15.556 -9.222 -3.387 1.00 78.44 94 ALA A CA 1
ATOM 677 C C . ALA A 1 94 ? 14.354 -8.464 -2.793 1.00 78.44 94 ALA A C 1
ATOM 679 O O . ALA A 1 94 ? 14.035 -8.657 -1.623 1.00 78.44 94 ALA A O 1
ATOM 680 N N . LEU A 1 95 ? 13.655 -7.654 -3.596 1.00 81.50 95 LEU A N 1
ATOM 681 C CA . LEU A 1 95 ? 12.455 -6.936 -3.155 1.00 81.50 95 LEU A CA 1
ATOM 682 C C . LEU A 1 95 ? 11.258 -7.867 -3.001 1.00 81.50 95 LEU A C 1
ATOM 684 O O . LEU A 1 95 ? 10.417 -7.641 -2.140 1.00 81.50 95 LEU A O 1
ATOM 688 N N . GLY A 1 96 ? 11.197 -8.929 -3.807 1.00 84.50 96 GLY A N 1
ATOM 689 C CA . GLY A 1 96 ? 10.220 -9.994 -3.613 1.00 84.50 96 GLY A CA 1
ATOM 690 C C . GLY A 1 96 ? 10.404 -10.678 -2.256 1.00 84.50 96 GLY A C 1
ATOM 691 O O . GLY A 1 96 ? 9.445 -10.818 -1.506 1.00 84.50 96 GLY A O 1
ATOM 692 N N . ILE A 1 97 ? 11.643 -11.036 -1.908 1.00 88.69 97 ILE A N 1
ATOM 693 C CA . ILE A 1 97 ? 11.958 -11.680 -0.623 1.00 88.69 97 ILE A CA 1
ATOM 694 C C . ILE A 1 97 ? 11.581 -10.771 0.552 1.00 88.69 97 ILE A C 1
ATOM 696 O O . ILE A 1 97 ? 10.857 -11.197 1.449 1.00 88.69 97 ILE A O 1
ATOM 700 N N . THR A 1 98 ? 12.005 -9.503 0.534 1.00 90.25 98 THR A N 1
ATOM 701 C CA . THR A 1 98 ? 11.676 -8.576 1.628 1.00 90.25 98 THR A CA 1
ATOM 702 C C . THR A 1 98 ? 10.182 -8.263 1.700 1.00 90.25 98 THR A C 1
ATOM 704 O O . THR A 1 98 ? 9.665 -8.049 2.797 1.00 90.25 98 THR A O 1
ATOM 707 N N . ALA A 1 99 ? 9.468 -8.278 0.567 1.00 92.56 99 ALA A N 1
ATOM 708 C CA . ALA A 1 99 ? 8.014 -8.156 0.541 1.00 92.56 99 ALA A CA 1
ATOM 709 C C . ALA A 1 99 ? 7.320 -9.346 1.216 1.00 92.56 99 ALA A C 1
ATOM 711 O O . ALA A 1 99 ? 6.353 -9.119 1.939 1.00 92.56 99 ALA A O 1
ATOM 712 N N . CYS A 1 100 ? 7.818 -10.579 1.047 1.00 94.38 100 CYS A N 1
ATOM 713 C CA . CYS A 1 100 ? 7.304 -11.752 1.766 1.00 94.38 100 CYS A CA 1
ATOM 714 C C . CYS A 1 100 ? 7.428 -11.573 3.282 1.00 94.38 100 CYS A C 1
ATOM 716 O O . CYS A 1 100 ? 6.421 -11.626 3.988 1.00 94.38 100 CYS A O 1
ATOM 718 N N . ASP A 1 101 ? 8.634 -11.272 3.770 1.00 95.00 101 ASP A N 1
ATOM 719 C CA . ASP A 1 101 ? 8.877 -11.094 5.206 1.00 95.00 101 ASP A CA 1
ATOM 720 C C . ASP A 1 101 ? 8.030 -9.948 5.785 1.00 95.00 101 ASP A C 1
ATOM 722 O O . ASP A 1 101 ? 7.532 -10.020 6.911 1.00 95.00 101 ASP A O 1
ATOM 726 N N . ALA A 1 102 ? 7.882 -8.853 5.031 1.00 95.38 102 ALA A N 1
ATOM 727 C CA . ALA A 1 102 ? 7.060 -7.720 5.434 1.00 95.38 102 ALA A CA 1
ATOM 728 C C . ALA A 1 102 ? 5.567 -8.071 5.456 1.00 95.38 102 ALA A C 1
ATOM 730 O O . ALA A 1 102 ? 4.874 -7.701 6.404 1.00 95.38 102 ALA A O 1
ATOM 731 N N . ALA A 1 103 ? 5.068 -8.797 4.453 1.00 97.06 103 ALA A N 1
ATOM 732 C CA . ALA A 1 103 ? 3.669 -9.204 4.385 1.00 97.06 103 ALA A CA 1
ATOM 733 C C . ALA A 1 103 ? 3.290 -10.064 5.599 1.00 97.06 103 ALA A C 1
ATOM 735 O O . ALA A 1 103 ? 2.284 -9.775 6.254 1.00 97.06 103 ALA A O 1
ATOM 736 N N . GLU A 1 104 ? 4.148 -11.017 5.982 1.00 96.00 104 GLU A N 1
ATOM 737 C CA . GLU A 1 104 ? 3.927 -11.859 7.162 1.00 96.00 104 GLU A CA 1
ATOM 738 C C . GLU A 1 104 ? 3.827 -11.044 8.459 1.00 96.00 104 GLU A C 1
ATOM 740 O O . GLU A 1 104 ? 2.918 -11.273 9.261 1.00 96.00 104 GLU A O 1
ATOM 745 N N . ARG A 1 105 ? 4.685 -10.027 8.652 1.00 96.69 105 ARG A N 1
ATOM 746 C CA . ARG A 1 105 ? 4.613 -9.130 9.827 1.00 96.69 105 ARG A CA 1
ATOM 747 C C . ARG A 1 105 ? 3.274 -8.405 9.943 1.00 96.69 105 ARG A C 1
ATOM 749 O O . ARG A 1 105 ? 2.833 -8.099 11.051 1.00 96.69 105 ARG A O 1
ATOM 756 N N . TYR A 1 106 ? 2.627 -8.136 8.813 1.00 96.69 106 TYR A N 1
ATOM 757 C CA . TYR A 1 106 ? 1.320 -7.492 8.753 1.00 96.69 106 TYR A CA 1
ATOM 758 C C . TYR A 1 106 ? 0.163 -8.487 8.589 1.00 96.69 106 TYR A C 1
ATOM 760 O O . TYR A 1 106 ? -0.978 -8.064 8.413 1.00 96.69 106 TYR A O 1
ATOM 768 N N . GLY A 1 107 ? 0.412 -9.795 8.708 1.00 96.31 107 GLY A N 1
ATOM 769 C CA . GLY A 1 107 ? -0.620 -10.830 8.627 1.00 96.31 107 GLY A CA 1
ATOM 770 C C . GLY A 1 107 ? -1.256 -10.962 7.241 1.00 96.31 107 GLY A C 1
ATOM 771 O O . GLY A 1 107 ? -2.429 -11.321 7.151 1.00 96.31 107 GLY A O 1
ATOM 772 N N . LEU A 1 108 ? -0.507 -10.629 6.188 1.00 98.00 108 LEU A N 1
ATOM 773 C CA . LEU A 1 108 ? -0.865 -10.838 4.788 1.00 98.00 108 LEU A CA 1
ATOM 774 C C . LEU A 1 108 ? -0.022 -11.992 4.232 1.00 98.00 108 LEU A C 1
ATOM 776 O O . LEU A 1 108 ? 1.178 -12.072 4.481 1.00 98.00 108 LEU A O 1
ATOM 780 N N . ALA A 1 109 ? -0.644 -12.882 3.472 1.00 97.81 109 ALA A N 1
ATOM 781 C CA . ALA A 1 109 ? 0.012 -13.998 2.812 1.00 97.81 109 ALA A CA 1
ATOM 782 C C . ALA A 1 109 ? 0.399 -13.629 1.376 1.00 97.81 109 ALA A C 1
ATOM 784 O O . ALA A 1 109 ? -0.336 -12.923 0.688 1.00 97.81 109 ALA A O 1
ATOM 785 N N . ILE A 1 110 ? 1.510 -14.180 0.892 1.00 97.69 110 ILE A N 1
ATOM 786 C CA . ILE A 1 110 ? 1.880 -14.178 -0.529 1.00 97.69 110 ILE A CA 1
ATOM 787 C C . ILE A 1 110 ? 1.722 -15.620 -1.032 1.00 97.69 110 ILE A C 1
ATOM 789 O O . ILE A 1 110 ? 2.691 -16.380 -1.031 1.00 97.69 110 ILE A O 1
ATOM 793 N N . PRO A 1 111 ? 0.490 -16.064 -1.357 1.00 97.19 111 PRO A N 1
ATOM 794 C CA . PRO A 1 111 ? 0.246 -17.459 -1.697 1.00 97.19 111 PRO A CA 1
ATOM 795 C C . PRO A 1 111 ? 0.910 -17.815 -3.034 1.00 97.19 111 PRO A C 1
ATOM 797 O O . PRO A 1 111 ? 1.013 -16.952 -3.913 1.00 97.19 111 PRO A O 1
ATOM 800 N N . PRO A 1 112 ? 1.340 -19.074 -3.227 1.00 97.19 112 PRO A N 1
ATOM 801 C CA . PRO A 1 112 ? 1.792 -19.525 -4.536 1.00 97.19 112 PRO A CA 1
ATOM 802 C C . PRO A 1 112 ? 0.653 -19.381 -5.552 1.00 97.19 112 PRO A C 1
ATOM 804 O O . PRO A 1 112 ? -0.488 -19.719 -5.246 1.00 97.19 112 PRO A O 1
ATOM 807 N N . LEU A 1 113 ? 0.972 -18.898 -6.754 1.00 97.38 113 LEU A N 1
ATOM 808 C CA . LEU A 1 113 ? 0.006 -18.857 -7.853 1.00 97.38 113 LEU A CA 1
ATOM 809 C C . LEU A 1 113 ? -0.267 -20.266 -8.370 1.00 97.38 113 LEU A C 1
ATOM 811 O O . LEU A 1 113 ? 0.641 -21.106 -8.400 1.00 97.38 113 LEU A O 1
ATOM 815 N N . ASP A 1 114 ? -1.488 -20.478 -8.856 1.00 96.25 114 ASP A N 1
ATOM 816 C CA . ASP A 1 114 ? -1.822 -21.656 -9.654 1.00 96.25 114 ASP A CA 1
ATOM 817 C C . ASP A 1 114 ? -0.817 -21.866 -10.803 1.00 96.25 114 ASP A C 1
ATOM 819 O O . ASP A 1 114 ? -0.325 -20.917 -11.424 1.00 96.25 114 ASP A O 1
ATOM 823 N N . GLU A 1 115 ? -0.509 -23.127 -11.108 1.00 96.44 115 GLU A N 1
ATOM 824 C CA . GLU A 1 115 ? 0.526 -23.463 -12.083 1.00 96.44 115 GLU A CA 1
ATOM 825 C C . GLU A 1 115 ? 0.188 -22.950 -13.493 1.00 96.44 115 GLU A C 1
ATOM 827 O O . GLU A 1 115 ? 1.080 -22.495 -14.214 1.00 96.44 115 GLU A O 1
ATOM 832 N N . ALA A 1 116 ? -1.089 -22.963 -13.891 1.00 97.38 116 ALA A N 1
ATOM 833 C CA . ALA A 1 116 ? -1.505 -22.436 -15.187 1.00 97.38 116 ALA A CA 1
ATOM 834 C C . ALA A 1 116 ? -1.367 -20.907 -15.243 1.00 97.38 116 ALA A C 1
ATOM 836 O O . ALA A 1 116 ? -0.925 -20.372 -16.263 1.00 97.38 116 ALA A O 1
ATOM 837 N N . ILE A 1 117 ? -1.676 -20.211 -14.142 1.00 97.69 117 ILE A N 1
ATOM 838 C CA . ILE A 1 117 ? -1.474 -18.759 -14.015 1.00 97.69 117 ILE A CA 1
ATOM 839 C C . ILE A 1 117 ? 0.019 -18.431 -14.085 1.00 97.69 117 ILE A C 1
ATOM 841 O O . ILE A 1 117 ? 0.428 -17.585 -14.881 1.00 97.69 117 ILE A O 1
ATOM 845 N N . SER A 1 118 ? 0.847 -19.144 -13.318 1.00 97.25 118 SER A N 1
ATOM 846 C CA . SER A 1 118 ? 2.300 -18.963 -13.317 1.00 97.25 118 SER A CA 1
ATOM 847 C C . SER A 1 118 ? 2.900 -19.166 -14.714 1.00 97.25 118 SER A C 1
ATOM 849 O O . SER A 1 118 ? 3.687 -18.341 -15.174 1.00 97.25 118 SER A O 1
ATOM 851 N N . ARG A 1 119 ? 2.477 -20.202 -15.453 1.00 97.06 119 ARG A N 1
ATOM 852 C CA . ARG A 1 119 ? 2.912 -20.419 -16.845 1.00 97.06 119 ARG A CA 1
ATOM 853 C C . ARG A 1 119 ? 2.480 -19.281 -17.779 1.00 97.06 119 ARG A C 1
ATOM 855 O O . ARG A 1 119 ? 3.314 -18.768 -18.517 1.00 97.06 119 ARG A O 1
ATOM 862 N N . SER A 1 120 ? 1.222 -18.840 -17.697 1.00 97.00 120 SER A N 1
ATOM 863 C CA . SER A 1 120 ? 0.682 -17.735 -18.511 1.00 97.00 120 SER A CA 1
ATOM 864 C C . SER A 1 120 ? 1.452 -16.422 -18.307 1.00 97.00 120 SER A C 1
ATOM 866 O O . SER A 1 120 ? 1.748 -15.701 -19.264 1.00 97.00 120 SER A O 1
ATOM 868 N N . ILE A 1 121 ? 1.834 -16.131 -17.059 1.00 97.06 121 ILE A N 1
ATOM 869 C CA . ILE A 1 121 ? 2.692 -14.991 -16.720 1.00 97.06 121 ILE A CA 1
ATOM 870 C C . ILE A 1 121 ? 4.101 -15.198 -17.293 1.00 97.06 121 ILE A C 1
ATOM 872 O O . ILE A 1 121 ? 4.638 -14.302 -17.943 1.00 97.06 121 ILE A O 1
ATOM 876 N N . LEU A 1 122 ? 4.702 -16.378 -17.108 1.00 96.06 122 LEU A N 1
ATOM 877 C CA . LEU A 1 122 ? 6.062 -16.665 -17.578 1.00 96.06 122 LEU A CA 1
ATOM 878 C C . LEU A 1 122 ? 6.223 -16.530 -19.099 1.00 96.06 122 LEU A C 1
ATOM 880 O O . LEU A 1 122 ? 7.303 -16.172 -19.572 1.00 96.06 122 LEU A O 1
ATOM 884 N N . ASP A 1 123 ? 5.168 -16.807 -19.863 1.00 95.81 123 ASP A N 1
ATOM 885 C CA . ASP A 1 123 ? 5.172 -16.699 -21.323 1.00 95.81 123 ASP A CA 1
ATOM 886 C C . ASP A 1 123 ? 5.334 -15.263 -21.826 1.00 95.81 123 ASP A C 1
ATOM 888 O O . ASP A 1 123 ? 5.776 -15.062 -22.958 1.00 95.81 123 ASP A O 1
ATOM 892 N N . VAL A 1 124 ? 5.005 -14.264 -21.000 1.00 94.44 124 VAL A N 1
ATOM 893 C CA . VAL A 1 124 ? 5.118 -12.846 -21.378 1.00 94.44 124 VAL A CA 1
ATOM 894 C C . VAL A 1 124 ? 6.259 -12.116 -20.698 1.00 94.44 124 VAL A C 1
ATOM 896 O O . VAL A 1 124 ? 6.652 -11.050 -21.168 1.00 94.44 124 VAL A O 1
ATOM 899 N N . LEU A 1 125 ? 6.796 -12.663 -19.608 1.00 94.31 125 LEU A N 1
ATOM 900 C CA . LEU A 1 125 ? 7.926 -12.049 -18.928 1.00 94.31 125 LEU A CA 1
ATOM 901 C C . LEU A 1 125 ? 9.198 -12.096 -19.793 1.00 94.31 125 LEU A C 1
ATOM 903 O O . LEU A 1 125 ? 9.420 -13.068 -20.526 1.00 94.31 125 LEU A O 1
ATOM 907 N N . PRO A 1 126 ? 10.077 -11.082 -19.679 1.00 90.38 126 PRO A N 1
ATOM 908 C CA . PRO A 1 126 ? 11.382 -11.102 -20.330 1.00 90.38 126 PRO A CA 1
ATOM 909 C C . PRO A 1 126 ? 12.193 -12.344 -19.935 1.00 90.38 126 PRO A C 1
ATOM 911 O O . PRO A 1 126 ? 12.155 -12.788 -18.790 1.00 90.38 126 PRO A O 1
ATOM 914 N N . LYS A 1 127 ? 12.966 -12.908 -20.862 1.00 87.31 127 LYS A N 1
ATOM 915 C CA . LYS A 1 127 ? 13.865 -14.045 -20.599 1.00 87.31 127 LYS A CA 1
ATOM 916 C C . LYS A 1 127 ? 15.307 -13.656 -20.950 1.00 87.31 127 LYS A C 1
ATOM 918 O O . LYS A 1 127 ? 15.483 -12.879 -21.889 1.00 87.31 127 LYS A O 1
ATOM 923 N N . PRO A 1 128 ? 16.330 -14.226 -20.282 1.00 87.38 128 PRO A N 1
ATOM 924 C CA . PRO A 1 128 ? 16.278 -15.159 -19.146 1.00 87.38 128 PRO A CA 1
ATOM 925 C C . PRO A 1 128 ? 16.182 -14.454 -17.776 1.00 87.38 128 PRO A C 1
ATOM 927 O O . PRO A 1 128 ? 16.393 -13.252 -17.676 1.00 87.38 128 PRO A O 1
ATOM 930 N N . GLY A 1 129 ? 15.911 -15.221 -16.713 1.00 86.31 129 GLY A N 1
ATOM 931 C CA . GLY A 1 129 ? 16.026 -14.764 -15.317 1.00 86.31 129 GLY A CA 1
ATOM 932 C C . GLY A 1 129 ? 14.709 -14.436 -14.613 1.00 86.31 129 GLY A C 1
ATOM 933 O O . GLY A 1 129 ? 14.683 -14.419 -13.387 1.00 86.31 129 GLY A O 1
ATOM 934 N N . SER A 1 130 ? 13.617 -14.243 -15.355 1.00 92.62 130 SER A N 1
ATOM 935 C CA . SER A 1 130 ? 12.304 -13.990 -14.757 1.00 92.62 130 SER A CA 1
ATOM 936 C C . SER A 1 130 ? 11.748 -15.194 -13.998 1.00 92.62 130 SER A C 1
ATOM 938 O O . SER A 1 130 ? 11.893 -16.345 -14.419 1.00 92.62 130 SER A O 1
ATOM 940 N N . SER A 1 131 ? 11.028 -14.909 -12.917 1.00 93.38 131 SER A N 1
ATOM 941 C CA . SER A 1 131 ? 10.245 -15.860 -12.134 1.00 93.38 131 SER A CA 1
ATOM 942 C C . SER A 1 131 ? 8.778 -15.449 -12.156 1.00 93.38 131 SER A C 1
ATOM 944 O O . SER A 1 131 ? 8.424 -14.351 -11.744 1.00 93.38 131 SER A O 1
ATOM 946 N N . ALA A 1 132 ? 7.909 -16.363 -12.577 1.00 94.50 132 ALA A N 1
ATOM 947 C CA . ALA A 1 132 ? 6.460 -16.171 -12.553 1.00 94.50 132 ALA A CA 1
ATOM 948 C C . ALA A 1 132 ? 5.784 -16.803 -11.324 1.00 94.50 132 ALA A C 1
ATOM 950 O O . ALA A 1 132 ? 4.589 -17.103 -11.347 1.00 94.50 132 ALA A O 1
ATOM 951 N N . LYS A 1 133 ? 6.552 -17.077 -10.264 1.00 93.75 133 LYS A N 1
ATOM 952 C CA . LYS A 1 133 ? 5.996 -17.441 -8.950 1.00 93.75 133 LYS A CA 1
ATOM 953 C C . LYS A 1 133 ? 5.387 -16.197 -8.290 1.00 93.75 133 LYS A C 1
ATOM 955 O O . LYS A 1 133 ? 5.444 -15.124 -8.869 1.00 93.75 133 LYS A O 1
ATOM 960 N N . ASN A 1 134 ? 4.802 -16.331 -7.101 1.00 95.44 134 ASN A N 1
ATOM 961 C CA . ASN A 1 134 ? 4.483 -15.175 -6.261 1.00 95.44 134 ASN A CA 1
ATOM 962 C C . ASN A 1 134 ? 5.581 -15.042 -5.200 1.00 95.44 134 ASN A C 1
ATOM 964 O O . ASN A 1 134 ? 5.752 -15.996 -4.434 1.00 95.44 134 ASN A O 1
ATOM 968 N N . PRO A 1 135 ? 6.333 -13.933 -5.139 1.00 96.06 135 PRO A N 1
ATOM 969 C CA . PRO A 1 135 ? 6.310 -12.748 -6.011 1.00 96.06 135 PRO A CA 1
ATOM 970 C C . PRO A 1 135 ? 6.751 -12.994 -7.460 1.00 96.06 135 PRO A C 1
ATOM 972 O O . PRO A 1 135 ? 7.645 -13.808 -7.716 1.00 96.06 135 PRO A O 1
ATOM 975 N N . VAL A 1 136 ? 6.152 -12.243 -8.388 1.00 95.69 136 VAL A N 1
ATOM 976 C CA . VAL A 1 136 ? 6.501 -12.226 -9.813 1.00 95.69 136 VAL A CA 1
ATOM 977 C C . VAL A 1 136 ? 7.686 -11.281 -10.012 1.00 95.69 136 VAL A C 1
ATOM 979 O O . VAL A 1 136 ? 7.550 -10.066 -9.854 1.00 95.69 136 VAL A O 1
ATOM 982 N N . ASP A 1 137 ? 8.837 -11.842 -10.383 1.00 94.00 137 ASP A N 1
ATOM 983 C CA . ASP A 1 137 ? 10.070 -11.106 -10.669 1.00 94.00 137 ASP A CA 1
ATOM 984 C C . ASP A 1 137 ? 10.330 -11.099 -12.173 1.00 94.00 137 ASP A C 1
ATOM 986 O O . ASP A 1 137 ? 10.575 -12.141 -12.783 1.00 94.00 137 ASP A O 1
ATOM 990 N N . ALA A 1 138 ? 10.287 -9.919 -12.777 1.00 90.81 138 ALA A N 1
ATOM 991 C CA . ALA A 1 138 ? 10.526 -9.754 -14.203 1.00 90.81 138 ALA A CA 1
ATOM 992 C C . ALA A 1 138 ? 12.016 -9.660 -14.582 1.00 90.81 138 ALA A C 1
ATOM 994 O O . ALA A 1 138 ? 12.308 -9.495 -15.768 1.00 90.81 138 ALA A O 1
ATOM 995 N N . ALA A 1 139 ? 12.932 -9.722 -13.598 1.00 85.88 139 ALA A N 1
ATOM 996 C CA . ALA A 1 139 ? 14.402 -9.650 -13.682 1.00 85.88 139 ALA A CA 1
ATOM 997 C C . ALA A 1 139 ? 15.004 -8.391 -14.344 1.00 85.88 139 ALA A C 1
ATOM 999 O O . ALA A 1 139 ? 16.128 -7.996 -14.043 1.00 85.88 139 ALA A O 1
ATOM 1000 N N . ASN A 1 140 ? 14.257 -7.740 -15.226 1.00 82.94 140 ASN A N 1
ATOM 1001 C CA . ASN A 1 140 ? 14.570 -6.501 -15.901 1.00 82.94 140 ASN A CA 1
ATOM 1002 C C . ASN A 1 140 ? 13.772 -5.369 -15.231 1.00 82.94 140 ASN A C 1
ATOM 1004 O O . ASN A 1 140 ? 12.553 -5.488 -15.116 1.00 82.94 140 ASN A O 1
ATOM 1008 N N . PRO A 1 141 ? 14.406 -4.268 -14.800 1.00 81.25 141 PRO A N 1
ATOM 1009 C CA . PRO A 1 141 ? 13.693 -3.129 -14.224 1.00 81.25 141 PRO A CA 1
ATOM 1010 C C . PRO A 1 141 ? 12.914 -2.284 -15.255 1.00 81.25 141 PRO A C 1
ATOM 1012 O O . PRO A 1 141 ? 12.072 -1.485 -14.856 1.00 81.25 141 PRO A O 1
ATOM 1015 N N . HIS A 1 142 ? 13.151 -2.471 -16.559 1.00 88.19 142 HIS A N 1
ATOM 1016 C CA . HIS A 1 142 ? 12.547 -1.710 -17.665 1.00 88.19 142 HIS A CA 1
ATOM 1017 C C . HIS A 1 142 ? 11.472 -2.505 -18.417 1.00 88.19 142 HIS A C 1
ATOM 1019 O O . HIS A 1 142 ? 11.457 -2.558 -19.648 1.00 88.19 142 HIS A O 1
ATOM 1025 N N . VAL A 1 143 ? 10.599 -3.202 -17.688 1.00 91.19 143 VAL A N 1
ATOM 1026 C CA . VAL A 1 143 ? 9.537 -4.006 -18.307 1.00 91.19 143 VAL A CA 1
ATOM 1027 C C . VAL A 1 143 ? 8.502 -3.091 -18.970 1.00 91.19 143 VAL A C 1
ATOM 1029 O O . VAL A 1 143 ? 7.944 -2.233 -18.286 1.00 91.19 143 VAL A O 1
ATOM 1032 N N . PRO A 1 144 ? 8.170 -3.301 -20.257 1.00 93.25 144 PRO A N 1
ATOM 1033 C CA . PRO A 1 144 ? 7.114 -2.552 -20.924 1.00 93.25 144 PRO A CA 1
ATOM 1034 C C . PRO A 1 144 ? 5.761 -2.635 -20.191 1.00 93.25 144 PRO A C 1
ATOM 1036 O O . PRO A 1 144 ? 5.363 -3.735 -19.774 1.00 93.25 144 PRO A O 1
ATOM 1039 N N . PRO A 1 145 ? 4.996 -1.529 -20.104 1.00 96.69 145 PRO A N 1
ATOM 1040 C CA . PRO A 1 145 ? 3.694 -1.506 -19.437 1.00 96.69 145 PRO A CA 1
ATOM 1041 C C . PRO A 1 145 ? 2.703 -2.600 -19.868 1.00 96.69 145 PRO A C 1
ATOM 1043 O O . PRO A 1 145 ? 2.078 -3.198 -18.985 1.00 96.69 145 PRO A O 1
ATOM 1046 N N . PRO A 1 146 ? 2.582 -2.971 -21.163 1.00 97.00 146 PRO A N 1
ATOM 1047 C CA . PRO A 1 146 ? 1.671 -4.041 -21.577 1.00 97.00 146 PRO A CA 1
ATOM 1048 C C . PRO A 1 146 ? 1.996 -5.411 -20.964 1.00 97.00 146 PRO A C 1
ATOM 1050 O O . PRO A 1 146 ? 1.088 -6.207 -20.712 1.00 97.00 146 PRO A O 1
ATOM 1053 N N . ILE A 1 147 ? 3.275 -5.691 -20.690 1.00 96.12 147 ILE A N 1
ATOM 1054 C CA . ILE A 1 147 ? 3.708 -6.951 -20.074 1.00 96.12 147 ILE A CA 1
ATOM 1055 C C . ILE A 1 147 ? 3.345 -6.959 -18.586 1.00 96.12 147 ILE A C 1
ATOM 1057 O O . ILE A 1 147 ? 2.744 -7.926 -18.116 1.00 96.12 147 ILE A O 1
ATOM 1061 N N . LEU A 1 148 ? 3.629 -5.869 -17.860 1.00 97.12 148 LEU A N 1
ATOM 1062 C CA . LEU A 1 148 ? 3.247 -5.724 -16.447 1.00 97.12 148 LEU A CA 1
ATOM 1063 C C . LEU A 1 148 ? 1.727 -5.797 -16.270 1.00 97.12 148 LEU A C 1
ATOM 1065 O O . LEU A 1 148 ? 1.236 -6.508 -15.394 1.00 97.12 148 LEU A O 1
ATOM 1069 N N . LYS A 1 149 ? 0.977 -5.139 -17.159 1.00 98.19 149 LYS A N 1
ATOM 1070 C CA . LYS A 1 149 ? -0.484 -5.227 -17.221 1.00 98.19 149 LYS A CA 1
ATOM 1071 C C . LYS A 1 149 ? -0.954 -6.666 -17.355 1.00 98.19 149 LYS A C 1
ATOM 1073 O O . LYS A 1 149 ? -1.824 -7.095 -16.604 1.00 98.19 149 LYS A O 1
ATOM 1078 N N . LYS A 1 150 ? -0.389 -7.423 -18.300 1.00 98.12 150 LYS A N 1
ATOM 1079 C CA . LYS A 1 150 ? -0.777 -8.819 -18.511 1.00 98.12 150 LYS A CA 1
ATOM 1080 C C . LYS A 1 150 ? -0.437 -9.688 -17.300 1.00 98.12 150 LYS A C 1
ATOM 1082 O O . LYS A 1 150 ? -1.286 -10.469 -16.886 1.00 98.12 150 LYS A O 1
ATOM 1087 N N . ALA A 1 151 ? 0.734 -9.508 -16.689 1.00 97.69 151 ALA A N 1
ATOM 1088 C CA . ALA A 1 151 ? 1.104 -10.228 -15.471 1.00 97.69 151 ALA A CA 1
ATOM 1089 C C . ALA A 1 151 ? 0.109 -9.973 -14.321 1.00 97.69 151 ALA A C 1
ATOM 1091 O O . ALA A 1 151 ? -0.377 -10.921 -13.706 1.00 97.69 151 ALA A O 1
ATOM 1092 N N . LEU A 1 152 ? -0.258 -8.708 -14.088 1.00 98.50 152 LEU A N 1
ATOM 1093 C CA . LEU A 1 152 ? -1.252 -8.317 -13.082 1.00 98.50 152 LEU A CA 1
ATOM 1094 C C . LEU A 1 152 ? -2.664 -8.833 -13.408 1.00 98.50 152 LEU A C 1
ATOM 1096 O O . LEU A 1 152 ? -3.406 -9.209 -12.504 1.00 98.50 152 LEU A O 1
ATOM 1100 N N . MET A 1 153 ? -3.057 -8.860 -14.686 1.00 98.56 153 MET A N 1
ATOM 1101 C CA . MET A 1 153 ? -4.345 -9.423 -15.113 1.00 98.56 153 MET A CA 1
ATOM 1102 C C . MET A 1 153 ? -4.417 -10.930 -14.861 1.00 98.56 153 MET A C 1
ATOM 1104 O O . MET A 1 153 ? -5.441 -11.411 -14.387 1.00 98.56 153 MET A O 1
ATOM 1108 N N . GLU A 1 154 ? -3.351 -11.675 -15.163 1.00 98.31 154 GLU A N 1
ATOM 1109 C CA . GLU A 1 154 ? -3.312 -13.123 -14.938 1.00 98.31 154 GLU A CA 1
ATOM 1110 C C . GLU A 1 154 ? -3.279 -13.456 -13.443 1.00 98.31 154 GLU A C 1
ATOM 1112 O O . GLU A 1 154 ? -4.085 -14.266 -12.990 1.00 98.31 154 GLU A O 1
ATOM 1117 N N . ALA A 1 155 ? -2.435 -12.781 -12.653 1.00 98.19 155 ALA A N 1
ATOM 1118 C CA . ALA A 1 155 ? -2.396 -12.965 -11.200 1.00 98.19 155 ALA A CA 1
ATOM 1119 C C . ALA A 1 155 ? -3.741 -12.616 -10.536 1.00 98.19 155 ALA A C 1
ATOM 1121 O O . ALA A 1 155 ? -4.184 -13.304 -9.617 1.00 98.19 155 ALA A O 1
ATOM 1122 N N . ALA A 1 156 ? -4.456 -11.606 -11.045 1.00 98.25 156 ALA A N 1
ATOM 1123 C CA . ALA A 1 156 ? -5.789 -11.254 -10.566 1.00 98.25 156 ALA A CA 1
ATOM 1124 C C . ALA A 1 156 ? -6.846 -12.350 -10.776 1.00 98.25 156 ALA A C 1
ATOM 1126 O O . ALA A 1 156 ? -7.894 -12.292 -10.131 1.00 98.25 156 ALA A O 1
ATOM 1127 N N . ARG A 1 157 ? -6.622 -13.343 -11.644 1.00 97.81 157 ARG A N 1
ATOM 1128 C CA . ARG A 1 157 ? -7.565 -14.458 -11.841 1.00 97.81 157 ARG A CA 1
ATOM 1129 C C . ARG A 1 157 ? -7.545 -15.448 -10.683 1.00 97.81 157 ARG A C 1
ATOM 1131 O O . ARG A 1 157 ? -8.529 -16.158 -10.493 1.00 97.81 157 ARG A O 1
ATOM 1138 N N . ASP A 1 158 ? -6.457 -15.484 -9.920 1.00 97.88 158 ASP A N 1
ATOM 1139 C CA . ASP A 1 158 ? -6.319 -16.388 -8.788 1.00 97.88 158 ASP A CA 1
ATOM 1140 C C . ASP A 1 158 ? -7.244 -15.934 -7.640 1.00 97.88 158 ASP A C 1
ATOM 1142 O O . ASP A 1 158 ? -7.117 -14.798 -7.161 1.00 97.88 158 ASP A O 1
ATOM 1146 N N . PRO A 1 159 ? -8.205 -16.760 -7.189 1.00 96.88 159 PRO A N 1
ATOM 1147 C CA . PRO A 1 159 ? -9.110 -16.393 -6.104 1.00 96.88 159 PRO A CA 1
ATOM 1148 C C . PRO A 1 159 ? -8.397 -16.191 -4.760 1.00 96.88 159 PRO A C 1
ATOM 1150 O O . PRO A 1 159 ? -8.971 -15.540 -3.895 1.00 96.88 159 PRO A O 1
ATOM 1153 N N . ALA A 1 160 ? -7.169 -16.693 -4.587 1.00 97.56 160 ALA A N 1
ATOM 1154 C CA . ALA A 1 160 ? -6.371 -16.467 -3.384 1.00 97.56 160 ALA A CA 1
ATOM 1155 C C . ALA A 1 160 ? -5.770 -15.051 -3.309 1.00 97.56 160 ALA A C 1
ATOM 1157 O O . ALA A 1 160 ? -5.202 -14.688 -2.283 1.00 97.56 160 ALA A O 1
ATOM 1158 N N . ILE A 1 161 ? -5.861 -14.253 -4.379 1.00 98.44 161 ILE A N 1
ATOM 1159 C CA . ILE A 1 161 ? -5.294 -12.900 -4.442 1.00 98.44 161 ILE A CA 1
ATOM 1160 C C . ILE A 1 161 ? -6.394 -11.859 -4.231 1.00 98.44 161 ILE A C 1
ATOM 1162 O O . ILE A 1 161 ? -7.243 -11.664 -5.096 1.00 98.44 161 ILE A O 1
ATOM 1166 N N . ASP A 1 162 ? -6.359 -11.134 -3.118 1.00 98.50 162 ASP A N 1
ATOM 1167 C CA . ASP A 1 162 ? -7.326 -10.086 -2.775 1.00 98.50 162 ASP A CA 1
ATOM 1168 C C . ASP A 1 162 ? -6.884 -8.687 -3.231 1.00 98.50 162 ASP A C 1
ATOM 1170 O O . ASP A 1 162 ? -7.724 -7.809 -3.461 1.00 98.50 162 ASP A O 1
ATOM 1174 N N . LEU A 1 163 ? -5.568 -8.472 -3.321 1.00 98.50 163 LEU A N 1
ATOM 1175 C CA . LEU A 1 163 ? -4.905 -7.200 -3.614 1.00 98.50 163 LEU A CA 1
ATOM 1176 C C . LEU A 1 163 ? -3.559 -7.461 -4.295 1.00 98.50 163 LEU A C 1
ATOM 1178 O O . LEU A 1 163 ? -2.914 -8.473 -4.038 1.00 98.50 163 LEU A O 1
ATOM 1182 N N . GLN A 1 164 ? -3.123 -6.544 -5.153 1.00 98.62 164 GLN A N 1
ATOM 1183 C CA . GLN A 1 164 ? -1.832 -6.648 -5.834 1.00 98.62 164 GLN A CA 1
ATOM 1184 C C . GLN A 1 164 ? -0.935 -5.461 -5.489 1.00 98.62 164 GLN A C 1
ATOM 1186 O O . GLN A 1 164 ? -1.418 -4.342 -5.318 1.00 98.62 164 GLN A O 1
ATOM 1191 N N . ILE A 1 165 ? 0.373 -5.685 -5.431 1.00 98.38 165 ILE A N 1
ATOM 1192 C CA . ILE A 1 165 ? 1.380 -4.637 -5.271 1.00 98.38 165 ILE A CA 1
ATOM 1193 C C . ILE A 1 165 ? 2.297 -4.657 -6.490 1.00 98.38 165 ILE A C 1
ATOM 1195 O O . ILE A 1 165 ? 2.932 -5.668 -6.783 1.00 98.38 165 ILE A O 1
ATOM 1199 N N . LEU A 1 166 ? 2.380 -3.529 -7.187 1.00 97.81 166 LEU A N 1
ATOM 1200 C CA . LEU A 1 166 ? 3.355 -3.287 -8.240 1.00 97.81 166 LEU A CA 1
ATOM 1201 C C . LEU A 1 166 ? 4.535 -2.505 -7.659 1.00 97.81 166 LEU A C 1
ATOM 1203 O O . LEU A 1 166 ? 4.343 -1.431 -7.094 1.00 97.81 166 LEU A O 1
ATOM 1207 N N . ILE A 1 167 ? 5.754 -3.006 -7.837 1.00 95.19 167 ILE A N 1
ATOM 1208 C CA . ILE A 1 167 ? 6.979 -2.304 -7.442 1.00 95.19 167 ILE A CA 1
ATOM 1209 C C . ILE A 1 167 ? 7.628 -1.689 -8.684 1.00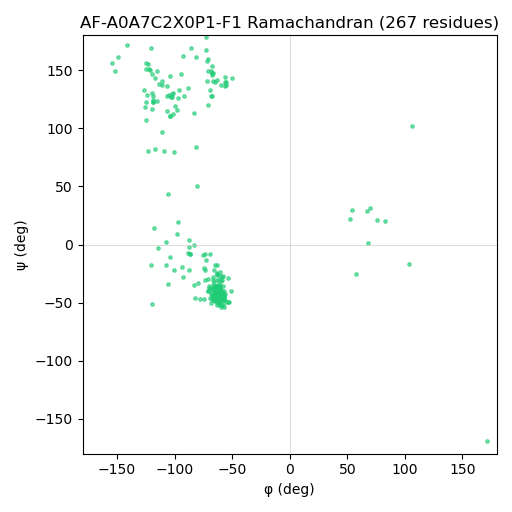 95.19 167 ILE A C 1
ATOM 1211 O O . ILE A 1 167 ? 7.852 -2.388 -9.675 1.00 95.19 167 ILE A O 1
ATOM 1215 N N . GLN A 1 168 ? 7.958 -0.397 -8.627 1.00 93.06 168 GLN A N 1
ATOM 1216 C CA . GLN A 1 168 ? 8.696 0.308 -9.679 1.00 93.06 168 GLN A CA 1
ATOM 1217 C C . GLN A 1 168 ? 9.950 0.981 -9.120 1.00 93.06 168 GLN A C 1
ATOM 1219 O O . GLN A 1 168 ? 9.891 1.824 -8.228 1.00 93.06 168 GLN A O 1
ATOM 1224 N N . LEU A 1 169 ? 11.105 0.622 -9.680 1.00 90.50 169 LEU A N 1
ATOM 1225 C CA . LEU A 1 169 ? 12.410 1.134 -9.268 1.00 90.50 169 LEU A CA 1
ATOM 1226 C C . LEU A 1 169 ? 12.880 2.223 -10.226 1.00 90.50 169 LEU A C 1
ATOM 1228 O O . LEU A 1 169 ? 13.710 1.979 -11.103 1.00 90.50 169 LEU A O 1
ATOM 1232 N N . LEU A 1 170 ? 12.351 3.433 -10.035 1.00 90.81 170 LEU A N 1
ATOM 1233 C CA . LEU A 1 170 ? 12.576 4.571 -10.934 1.00 90.81 170 LEU A CA 1
ATOM 1234 C C . LEU A 1 170 ? 14.058 4.938 -11.102 1.00 90.81 170 LEU A C 1
ATOM 1236 O O . LEU A 1 170 ? 14.465 5.405 -12.159 1.00 90.81 170 LEU A O 1
ATOM 1240 N N . TYR A 1 171 ? 14.900 4.645 -10.108 1.00 88.88 171 TYR A N 1
ATOM 1241 C CA . TYR A 1 171 ? 16.338 4.895 -10.210 1.00 88.88 171 TYR A CA 1
ATOM 1242 C C . TYR A 1 171 ? 17.016 4.122 -11.354 1.00 88.88 171 TYR A C 1
ATOM 1244 O O . TYR A 1 171 ? 18.037 4.575 -11.865 1.00 88.88 171 TYR A O 1
ATOM 1252 N N . HIS A 1 172 ? 16.486 2.965 -11.772 1.00 89.12 172 HIS A N 1
ATOM 1253 C CA . HIS A 1 172 ? 17.044 2.243 -12.918 1.00 89.12 172 HIS A CA 1
ATOM 1254 C C . HIS A 1 172 ? 16.838 3.026 -14.213 1.00 89.12 172 HIS A C 1
ATOM 1256 O O . HIS A 1 172 ? 17.719 3.031 -15.071 1.00 89.12 172 HIS A O 1
ATOM 1262 N N . TYR A 1 173 ? 15.717 3.742 -14.335 1.00 90.12 173 TYR A N 1
ATOM 1263 C CA . TYR A 1 173 ? 15.448 4.602 -15.483 1.00 90.12 173 TYR A CA 1
ATOM 1264 C C . TYR A 1 173 ? 16.405 5.787 -15.553 1.00 90.12 173 TYR A C 1
ATOM 1266 O O . TYR A 1 173 ? 16.753 6.186 -16.654 1.00 90.12 173 TYR A O 1
ATOM 1274 N N . ALA A 1 174 ? 16.939 6.271 -14.427 1.00 88.81 174 ALA A N 1
ATOM 1275 C CA . ALA A 1 174 ? 17.982 7.298 -14.457 1.00 88.81 174 ALA A CA 1
ATOM 1276 C C . ALA A 1 174 ? 19.280 6.814 -15.120 1.00 88.81 174 ALA A C 1
ATOM 1278 O O . ALA A 1 174 ? 19.886 7.543 -15.903 1.00 88.81 174 ALA A O 1
ATOM 1279 N N . TYR A 1 175 ? 19.684 5.566 -14.864 1.00 85.25 175 TYR A N 1
ATOM 1280 C CA . TYR A 1 175 ? 20.845 4.977 -15.535 1.00 85.25 175 TYR A CA 1
ATOM 1281 C C . TYR A 1 175 ? 20.613 4.818 -17.041 1.00 85.25 175 TYR A C 1
ATOM 1283 O O . TYR A 1 175 ? 21.488 5.157 -17.838 1.00 85.25 175 TYR A O 1
ATOM 1291 N N . ALA A 1 176 ? 19.429 4.337 -17.433 1.00 86.88 176 ALA A N 1
ATOM 1292 C CA . ALA A 1 176 ? 19.057 4.207 -18.840 1.00 86.88 176 ALA A CA 1
ATOM 1293 C C . ALA A 1 176 ? 18.989 5.574 -19.543 1.00 86.88 176 ALA A C 1
ATOM 1295 O O . ALA A 1 176 ? 19.532 5.729 -20.634 1.00 86.88 176 ALA A O 1
ATOM 1296 N N . ALA A 1 177 ? 18.392 6.574 -18.892 1.00 90.81 177 ALA A N 1
ATOM 1297 C CA . ALA A 1 177 ? 18.273 7.938 -19.394 1.00 90.81 177 ALA A CA 1
ATOM 1298 C C . ALA A 1 177 ? 19.646 8.560 -19.681 1.00 90.81 177 ALA A C 1
ATOM 1300 O O . ALA A 1 177 ? 19.883 9.057 -20.783 1.00 90.81 177 ALA A O 1
ATOM 1301 N N . GLY A 1 178 ? 20.588 8.429 -18.738 1.00 88.44 178 GLY A N 1
ATOM 1302 C CA . GLY A 1 178 ? 21.963 8.902 -18.912 1.00 88.44 178 GLY A CA 1
ATOM 1303 C C . GLY A 1 178 ? 22.697 8.232 -20.078 1.00 88.44 178 GLY A C 1
ATOM 1304 O O . GLY A 1 178 ? 23.437 8.897 -20.798 1.00 88.44 178 GLY A O 1
ATOM 1305 N N . PHE A 1 179 ? 22.467 6.934 -20.308 1.00 87.62 179 PHE A N 1
ATOM 1306 C CA . PHE A 1 179 ? 23.040 6.212 -21.450 1.00 87.62 179 PHE A CA 1
ATOM 1307 C C . PHE A 1 179 ? 22.432 6.645 -22.795 1.00 87.62 179 PHE A C 1
ATOM 1309 O O . PHE A 1 179 ? 23.141 6.725 -23.796 1.00 87.62 179 PHE A O 1
ATOM 1316 N N . LEU A 1 180 ? 21.128 6.929 -22.820 1.00 89.62 180 LEU A N 1
ATOM 1317 C CA . LEU A 1 180 ? 20.383 7.312 -24.023 1.00 89.62 180 LEU A CA 1
ATOM 1318 C C . LEU A 1 180 ? 20.436 8.819 -24.328 1.00 89.62 180 LEU A C 1
ATOM 1320 O O . LEU A 1 180 ? 19.985 9.233 -25.394 1.00 89.62 180 LEU A O 1
ATOM 1324 N N . GLY A 1 181 ? 20.987 9.636 -23.425 1.00 92.00 181 GLY A N 1
ATOM 1325 C CA . GLY A 1 181 ? 21.051 11.091 -23.582 1.00 92.00 181 GLY A CA 1
ATOM 1326 C C . GLY A 1 181 ? 19.687 11.781 -23.467 1.00 92.00 181 GLY A C 1
ATOM 1327 O O . GLY A 1 181 ? 19.469 12.796 -24.122 1.00 92.00 181 GLY A O 1
ATOM 1328 N N . MET A 1 182 ? 18.780 11.222 -22.664 1.00 94.00 182 MET A N 1
ATOM 1329 C CA . MET A 1 182 ? 17.426 11.737 -22.420 1.00 94.00 182 MET A CA 1
ATOM 1330 C C . MET A 1 182 ? 17.211 12.039 -20.935 1.00 94.00 182 MET A C 1
ATOM 1332 O O . MET A 1 182 ? 18.021 11.655 -20.090 1.00 94.00 182 MET A O 1
ATOM 1336 N N . SER A 1 183 ? 16.117 12.721 -20.608 1.00 92.56 183 SER A N 1
ATOM 1337 C CA . SER A 1 183 ? 15.691 12.907 -19.221 1.00 92.56 183 SER A CA 1
ATOM 1338 C C . SER A 1 183 ? 15.148 11.607 -18.613 1.00 92.56 183 SER A C 1
ATOM 1340 O O . SER A 1 183 ? 14.711 10.690 -19.313 1.00 92.56 183 SER A O 1
ATOM 1342 N N . VAL A 1 184 ? 15.152 11.525 -17.278 1.00 93.06 184 VAL A N 1
ATOM 1343 C CA . VAL A 1 184 ? 14.575 10.379 -16.549 1.00 93.06 184 VAL A CA 1
ATOM 1344 C C . VAL A 1 184 ? 13.081 10.241 -16.841 1.00 93.06 184 VAL A C 1
ATOM 1346 O O . VAL A 1 184 ? 12.582 9.125 -16.970 1.00 93.06 184 VAL A O 1
ATOM 1349 N N . GLU A 1 185 ? 12.386 11.366 -16.993 1.00 93.56 185 GLU A N 1
ATOM 1350 C CA . GLU A 1 185 ? 10.974 11.422 -17.355 1.00 93.56 185 GLU A CA 1
ATOM 1351 C C . GLU A 1 185 ? 10.715 10.792 -18.726 1.00 93.56 185 GLU A C 1
ATOM 1353 O O . GLU A 1 185 ? 9.898 9.883 -18.817 1.00 93.56 185 GLU A O 1
ATOM 1358 N N . GLU A 1 186 ? 11.459 11.192 -19.762 1.00 93.31 186 GLU A N 1
ATOM 1359 C CA . GLU A 1 186 ? 11.322 10.629 -21.116 1.00 93.31 186 GLU A CA 1
ATOM 1360 C C . GLU A 1 186 ? 11.630 9.128 -21.165 1.00 93.31 186 GLU A C 1
ATOM 1362 O O . GLU A 1 186 ? 11.014 8.388 -21.931 1.00 93.31 186 GLU A O 1
ATOM 1367 N N . ALA A 1 187 ? 12.568 8.662 -20.337 1.00 93.31 187 ALA A N 1
ATOM 1368 C CA . ALA A 1 187 ? 12.908 7.247 -20.249 1.00 93.31 187 ALA A CA 1
ATOM 1369 C C . ALA A 1 187 ? 11.847 6.414 -19.509 1.00 93.31 187 ALA A C 1
ATOM 1371 O O . ALA A 1 187 ? 11.831 5.189 -19.648 1.00 93.31 187 ALA A O 1
ATOM 1372 N N . THR A 1 188 ? 10.996 7.043 -18.691 1.00 94.88 188 THR A N 1
ATOM 1373 C CA . THR A 1 188 ? 10.084 6.354 -17.771 1.00 94.88 188 THR A CA 1
ATOM 1374 C C . THR A 1 188 ? 8.649 6.377 -18.311 1.00 94.88 188 THR A C 1
ATOM 1376 O O . THR A 1 188 ? 7.995 7.415 -18.250 1.00 94.88 188 THR A O 1
ATOM 1379 N N . PRO A 1 189 ? 8.074 5.239 -18.744 1.00 95.88 189 PRO A N 1
ATOM 1380 C CA . PRO A 1 189 ? 6.724 5.190 -19.314 1.00 95.88 189 PRO A CA 1
ATOM 1381 C C . PRO A 1 189 ? 5.630 5.184 -18.224 1.00 95.88 189 PRO A C 1
ATOM 1383 O O . PRO A 1 189 ? 4.761 4.310 -18.200 1.00 95.88 189 PRO A O 1
ATOM 1386 N N . PHE A 1 190 ? 5.685 6.112 -17.262 1.00 96.69 190 PHE A N 1
ATOM 1387 C CA . PHE A 1 190 ? 4.812 6.077 -16.083 1.00 96.69 190 PHE A CA 1
ATOM 1388 C C . PHE A 1 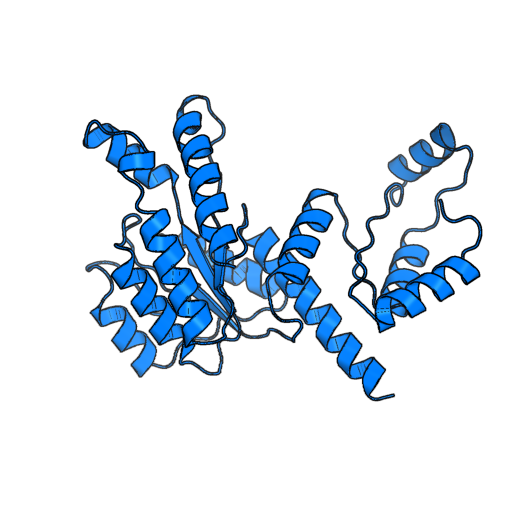190 ? 3.349 6.415 -16.389 1.00 96.69 190 PHE A C 1
ATOM 1390 O O . PHE A 1 190 ? 2.479 5.887 -15.705 1.00 96.69 190 PHE A O 1
ATOM 1397 N N . GLU A 1 191 ? 3.058 7.244 -17.396 1.00 98.25 191 GLU A N 1
ATOM 1398 C CA . GLU A 1 191 ? 1.676 7.564 -17.793 1.00 98.25 191 GLU A CA 1
ATOM 1399 C C . GLU A 1 191 ? 0.982 6.345 -18.411 1.00 98.25 191 GLU A C 1
ATOM 1401 O O . GLU A 1 191 ? -0.088 5.937 -17.957 1.00 98.25 191 GLU A O 1
ATOM 1406 N N . GLU A 1 192 ? 1.642 5.699 -19.380 1.00 98.44 192 GLU A N 1
ATOM 1407 C CA . GLU A 1 192 ? 1.158 4.458 -19.994 1.00 98.44 192 GLU A CA 1
ATOM 1408 C C . GLU A 1 192 ? 1.002 3.357 -18.937 1.00 98.44 192 GLU A C 1
ATOM 1410 O O . GLU A 1 192 ? 0.002 2.636 -18.916 1.00 98.44 192 GLU A O 1
ATOM 1415 N N . LEU A 1 193 ? 1.965 3.239 -18.014 1.00 98.38 193 LEU A N 1
ATOM 1416 C CA . LEU A 1 193 ? 1.884 2.275 -16.923 1.00 98.38 193 LEU A CA 1
ATOM 1417 C C . LEU A 1 193 ? 0.735 2.574 -15.958 1.00 98.38 193 LEU A C 1
ATOM 1419 O O . LEU A 1 193 ? 0.032 1.644 -15.560 1.00 98.38 193 LEU A O 1
ATOM 1423 N N . ALA A 1 194 ? 0.512 3.838 -15.602 1.00 98.81 194 ALA A N 1
ATOM 1424 C CA . ALA A 1 194 ? -0.601 4.233 -14.752 1.00 98.81 194 ALA A CA 1
ATOM 1425 C C . ALA A 1 194 ? -1.941 3.859 -15.399 1.00 98.81 194 ALA A C 1
ATOM 1427 O O . ALA A 1 194 ? -2.773 3.216 -14.754 1.00 98.81 194 ALA A O 1
ATOM 1428 N N . GLU A 1 195 ? -2.145 4.194 -16.678 1.00 98.81 195 GLU A N 1
ATOM 1429 C CA . GLU A 1 195 ? -3.360 3.832 -17.419 1.00 98.81 195 GLU A CA 1
ATOM 1430 C C . GLU A 1 195 ? -3.538 2.310 -17.488 1.00 98.81 195 GLU A C 1
ATOM 1432 O O . GLU A 1 195 ? -4.629 1.779 -17.243 1.00 98.81 195 GLU A O 1
ATOM 1437 N N . ALA A 1 196 ? -2.452 1.593 -17.782 1.00 98.69 196 ALA A N 1
ATOM 1438 C CA . ALA A 1 196 ? -2.434 0.145 -17.863 1.00 98.69 196 ALA A CA 1
ATOM 1439 C C . ALA A 1 196 ? -2.863 -0.511 -16.544 1.00 98.69 196 ALA A C 1
ATOM 1441 O O . ALA A 1 196 ? -3.703 -1.413 -16.571 1.00 98.69 196 ALA A O 1
ATOM 1442 N N . VAL A 1 197 ? -2.336 -0.046 -15.407 1.00 98.75 197 VAL A N 1
ATOM 1443 C CA . VAL A 1 197 ? -2.685 -0.547 -14.068 1.00 98.75 197 VAL A CA 1
ATOM 1444 C C . VAL A 1 197 ? -4.100 -0.127 -13.668 1.00 98.75 197 VAL A C 1
ATOM 1446 O O . VAL A 1 197 ? -4.848 -0.951 -13.141 1.00 98.75 197 VAL A O 1
ATOM 1449 N N . GLY A 1 198 ? -4.518 1.100 -13.984 1.00 98.75 198 GLY A N 1
ATOM 1450 C CA . GLY A 1 198 ? -5.899 1.548 -13.798 1.00 98.75 198 GLY A CA 1
ATOM 1451 C C . GLY A 1 198 ? -6.905 0.656 -14.536 1.00 98.75 198 GLY A C 1
ATOM 1452 O O . GLY A 1 198 ? -7.948 0.299 -13.988 1.00 98.75 198 GLY A O 1
ATOM 1453 N N . ASP A 1 199 ? -6.579 0.215 -15.756 1.00 98.69 199 ASP A N 1
ATOM 1454 C CA . ASP A 1 199 ? -7.400 -0.744 -16.507 1.00 98.69 199 ASP A CA 1
ATOM 1455 C C . ASP A 1 199 ? -7.466 -2.122 -15.827 1.00 98.69 199 ASP A C 1
ATOM 1457 O O . ASP A 1 199 ? -8.530 -2.742 -15.824 1.00 98.69 199 ASP A O 1
ATOM 1461 N N . VAL A 1 200 ? -6.379 -2.587 -15.193 1.00 98.81 200 VAL A N 1
ATOM 1462 C CA . VAL A 1 200 ? -6.404 -3.819 -14.377 1.00 98.81 200 VAL A CA 1
ATOM 1463 C C . VAL A 1 200 ? -7.394 -3.680 -13.227 1.00 98.81 200 VAL A C 1
ATOM 1465 O O . VAL A 1 200 ? -8.239 -4.559 -13.044 1.00 98.81 200 VAL A O 1
ATOM 1468 N N . VAL A 1 201 ? -7.331 -2.578 -12.472 1.00 98.62 201 VAL A N 1
ATOM 1469 C CA . VAL A 1 201 ? -8.246 -2.333 -11.345 1.00 98.62 201 VAL A CA 1
ATOM 1470 C C . VAL A 1 201 ? -9.697 -2.334 -11.828 1.00 98.62 201 VAL A C 1
ATOM 1472 O O . VAL A 1 201 ? -10.529 -3.046 -11.267 1.00 98.62 201 VAL A O 1
ATOM 1475 N N . ARG A 1 202 ? -10.002 -1.617 -12.919 1.00 98.44 202 ARG A N 1
ATOM 1476 C CA . ARG A 1 202 ? -11.362 -1.544 -13.484 1.00 98.44 202 ARG A CA 1
ATOM 1477 C C . ARG A 1 202 ? -11.881 -2.895 -13.982 1.00 98.44 202 ARG A C 1
ATOM 1479 O O . ARG A 1 202 ? -13.051 -3.200 -13.775 1.00 98.44 202 ARG A O 1
ATOM 1486 N N . LYS A 1 203 ? -11.040 -3.703 -14.635 1.00 98.50 203 LYS A N 1
ATOM 1487 C CA . LYS A 1 203 ? -11.452 -4.992 -15.221 1.00 98.50 203 LYS A CA 1
ATOM 1488 C C . LYS A 1 203 ? -11.561 -6.122 -14.209 1.00 98.50 203 LYS A C 1
ATOM 1490 O O . LYS A 1 203 ? -12.376 -7.019 -14.393 1.00 98.50 203 LYS A O 1
ATOM 1495 N N . THR A 1 204 ? -10.723 -6.106 -13.178 1.00 98.19 204 THR A N 1
ATOM 1496 C CA . THR A 1 204 ? -10.633 -7.209 -12.209 1.00 98.19 204 THR A CA 1
ATOM 1497 C C . THR A 1 204 ? -11.383 -6.917 -10.914 1.00 98.19 204 THR A C 1
ATOM 1499 O O . THR A 1 204 ? -11.707 -7.844 -10.176 1.00 98.19 204 THR A O 1
ATOM 1502 N N . GLY A 1 205 ? -11.630 -5.639 -10.605 1.00 97.56 205 GLY A N 1
ATOM 1503 C CA . GLY A 1 205 ? -12.177 -5.199 -9.321 1.00 97.56 205 GLY A CA 1
ATOM 1504 C C . GLY A 1 205 ? -11.224 -5.402 -8.136 1.00 97.56 205 GLY A C 1
ATOM 1505 O O . GLY A 1 205 ? -11.597 -5.102 -7.001 1.00 97.56 205 GLY A O 1
ATOM 1506 N N . LYS A 1 206 ? -10.007 -5.916 -8.365 1.00 98.31 206 LYS A N 1
ATOM 1507 C CA . LYS A 1 206 ? -8.990 -6.106 -7.327 1.00 98.31 206 LYS A CA 1
ATOM 1508 C C . LYS A 1 206 ? -8.108 -4.857 -7.256 1.00 98.31 206 LYS A C 1
ATOM 1510 O O . LYS A 1 206 ? -7.595 -4.430 -8.293 1.00 98.31 206 LYS A O 1
ATOM 1515 N N . PRO A 1 207 ? -7.921 -4.258 -6.066 1.00 98.56 207 PRO A N 1
ATOM 1516 C CA . PRO A 1 207 ? -7.060 -3.095 -5.920 1.00 98.56 207 PRO A CA 1
ATOM 1517 C C . PRO A 1 207 ? -5.614 -3.450 -6.278 1.00 98.56 207 PRO A C 1
ATOM 1519 O O . PRO A 1 207 ? -5.118 -4.527 -5.937 1.00 98.56 207 PRO A O 1
ATOM 1522 N N . VAL A 1 208 ? -4.944 -2.510 -6.938 1.00 98.81 208 VAL A N 1
ATOM 1523 C CA . VAL A 1 208 ? -3.496 -2.525 -7.146 1.00 98.81 208 VAL A CA 1
ATOM 1524 C C . VAL A 1 208 ? -2.918 -1.346 -6.372 1.00 98.81 208 VAL A C 1
ATOM 1526 O O . VAL A 1 208 ? -3.512 -0.271 -6.374 1.00 98.81 208 VAL A O 1
ATOM 1529 N N . LEU A 1 209 ? -1.793 -1.547 -5.692 1.00 98.75 209 LEU A N 1
ATOM 1530 C CA . LEU A 1 209 ? -1.003 -0.505 -5.035 1.00 98.75 209 LEU A CA 1
ATOM 1531 C C . LEU A 1 209 ? 0.307 -0.342 -5.799 1.00 98.75 209 LEU A C 1
ATOM 1533 O O . LEU A 1 209 ? 0.912 -1.339 -6.194 1.00 98.75 209 LEU A O 1
ATOM 1537 N N . LEU A 1 210 ? 0.773 0.892 -5.966 1.00 98.50 210 LEU A N 1
ATOM 1538 C CA . LEU A 1 210 ? 2.117 1.159 -6.469 1.00 98.50 210 LEU A CA 1
ATOM 1539 C C . LEU A 1 210 ? 3.069 1.407 -5.295 1.00 98.50 210 LEU A C 1
ATOM 1541 O O . LEU A 1 210 ? 2.775 2.221 -4.424 1.00 98.50 210 LEU A O 1
ATOM 1545 N N . VAL A 1 211 ? 4.235 0.767 -5.311 1.00 97.06 211 VAL A N 1
ATOM 1546 C CA . VAL A 1 211 ? 5.359 1.074 -4.419 1.00 97.06 211 VAL A CA 1
ATOM 1547 C C . VAL A 1 211 ? 6.525 1.584 -5.263 1.00 97.06 211 VAL A C 1
ATOM 1549 O O . VAL A 1 211 ? 6.980 0.902 -6.184 1.00 97.06 211 VAL A O 1
ATOM 1552 N N . ILE A 1 212 ? 7.004 2.788 -4.945 1.00 94.69 212 ILE A N 1
ATOM 1553 C CA . ILE A 1 212 ? 8.126 3.466 -5.614 1.00 94.69 212 ILE A CA 1
ATOM 1554 C C . ILE A 1 212 ? 9.222 3.813 -4.592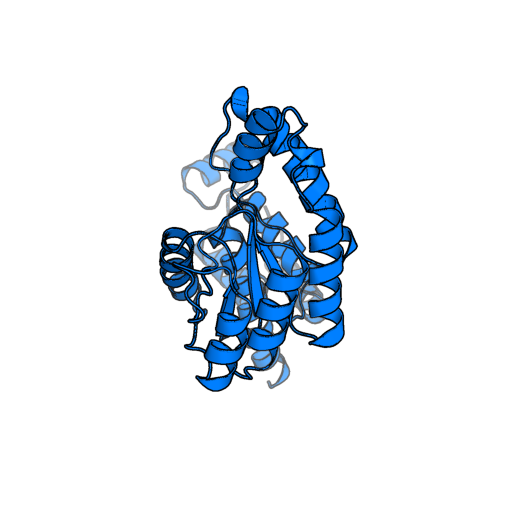 1.00 94.69 212 ILE A C 1
ATOM 1556 O O . ILE A 1 212 ? 9.289 4.971 -4.145 1.00 94.69 212 ILE A O 1
ATOM 1560 N N . PRO A 1 213 ? 10.071 2.823 -4.225 1.00 90.38 213 PRO A N 1
ATOM 1561 C CA . PRO A 1 213 ? 11.133 2.981 -3.234 1.00 90.38 213 PRO A CA 1
ATOM 1562 C C . PRO A 1 213 ? 12.069 4.128 -3.573 1.00 90.38 213 PRO A C 1
ATOM 1564 O O . PRO A 1 213 ? 12.499 4.270 -4.722 1.00 90.38 213 PRO A O 1
ATOM 1567 N N . ASN A 1 214 ? 12.418 4.912 -2.554 1.00 83.31 214 ASN A N 1
ATOM 1568 C CA . ASN A 1 214 ? 13.369 6.005 -2.685 1.00 83.31 214 ASN A CA 1
ATOM 1569 C C . ASN A 1 214 ? 14.610 5.776 -1.814 1.00 83.31 214 ASN A C 1
ATOM 1571 O O . ASN A 1 214 ? 14.762 6.331 -0.726 1.00 83.31 214 ASN A O 1
ATOM 1575 N N . ASN A 1 215 ? 15.533 4.978 -2.343 1.00 79.69 215 ASN A N 1
ATOM 1576 C CA . ASN A 1 215 ? 16.752 4.604 -1.629 1.00 79.69 215 ASN A CA 1
ATOM 1577 C C . ASN A 1 215 ? 17.902 5.613 -1.807 1.00 79.69 215 ASN A C 1
ATOM 1579 O O . ASN A 1 215 ? 18.941 5.463 -1.166 1.00 79.69 215 ASN A O 1
ATOM 1583 N N . LYS A 1 216 ? 17.762 6.615 -2.688 1.00 81.50 216 LYS A N 1
ATOM 1584 C CA . LYS A 1 216 ? 18.815 7.596 -2.987 1.00 81.50 216 LYS A CA 1
ATOM 1585 C C . LYS A 1 216 ? 18.294 9.015 -2.806 1.00 81.50 216 LYS A C 1
ATOM 1587 O O . LYS A 1 216 ? 17.410 9.446 -3.525 1.00 81.50 216 LYS A O 1
ATOM 1592 N N . GLN A 1 217 ? 18.903 9.757 -1.886 1.00 83.19 217 GLN A N 1
ATOM 1593 C CA . GLN A 1 217 ? 18.501 11.132 -1.554 1.00 83.19 217 GLN A CA 1
ATOM 1594 C C . GLN A 1 217 ? 19.609 12.161 -1.836 1.00 83.19 217 GLN A C 1
ATOM 1596 O O . GLN A 1 217 ? 19.563 13.288 -1.347 1.00 83.19 217 GLN A O 1
ATOM 1601 N N . GLY A 1 218 ? 20.640 11.760 -2.585 1.00 88.62 218 GLY A N 1
ATOM 1602 C CA . GLY A 1 218 ? 21.711 12.652 -3.019 1.00 88.62 218 GLY A CA 1
ATOM 1603 C C . GLY A 1 218 ? 21.254 13.615 -4.118 1.00 88.62 218 GLY A C 1
ATOM 1604 O O . GLY A 1 218 ? 20.195 13.443 -4.721 1.00 88.62 218 GLY A O 1
ATOM 1605 N N . LEU A 1 219 ? 22.077 14.630 -4.403 1.00 86.75 219 LEU A N 1
ATOM 1606 C CA . LEU A 1 219 ? 21.819 15.583 -5.494 1.00 86.75 219 LEU A CA 1
ATOM 1607 C C . LEU A 1 219 ? 21.702 14.889 -6.862 1.00 86.75 219 LEU A C 1
ATOM 1609 O O . LEU A 1 219 ? 20.976 15.359 -7.729 1.00 86.75 219 LEU A O 1
ATOM 1613 N N . ASP A 1 220 ? 22.373 13.750 -7.029 1.00 83.44 220 ASP A N 1
ATOM 1614 C CA . ASP A 1 220 ? 22.329 12.886 -8.211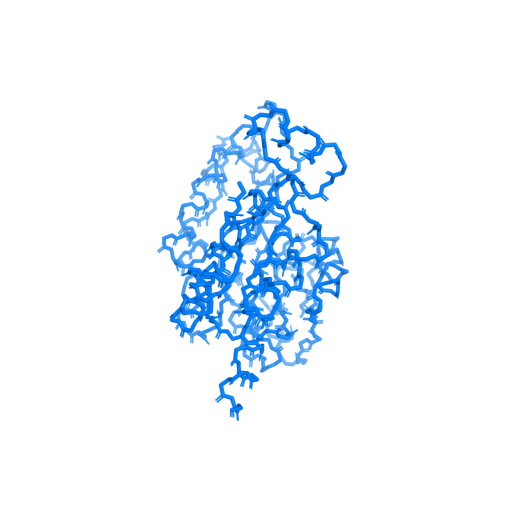 1.00 83.44 220 ASP A CA 1
ATOM 1615 C C . ASP A 1 220 ? 20.987 12.155 -8.401 1.00 83.44 220 ASP A C 1
ATOM 1617 O O . ASP A 1 220 ? 20.775 11.522 -9.432 1.00 83.44 220 ASP A O 1
ATOM 1621 N N . ALA A 1 221 ? 20.077 12.234 -7.426 1.00 87.12 221 ALA A N 1
ATOM 1622 C CA . ALA A 1 221 ? 18.757 11.610 -7.471 1.00 87.12 221 ALA A CA 1
ATOM 1623 C C . ALA A 1 221 ? 17.606 12.615 -7.665 1.00 87.12 221 ALA A C 1
ATOM 1625 O O . ALA A 1 221 ? 16.445 12.207 -7.685 1.00 87.12 221 ALA A O 1
ATOM 1626 N N . LEU A 1 222 ? 17.886 13.916 -7.819 1.00 90.75 222 LEU A N 1
ATOM 1627 C CA . LEU A 1 222 ? 16.833 14.937 -7.913 1.00 90.75 222 LEU A CA 1
ATOM 1628 C C . LEU A 1 222 ? 15.905 14.742 -9.123 1.00 90.75 222 LEU A C 1
ATOM 1630 O O . LEU A 1 222 ? 14.691 14.871 -8.969 1.00 90.75 222 LEU A O 1
ATOM 1634 N N . ASP A 1 223 ? 16.441 14.345 -10.278 1.00 90.38 223 ASP A N 1
ATOM 1635 C CA . ASP A 1 223 ? 15.632 14.067 -11.477 1.00 90.38 223 ASP A CA 1
ATOM 1636 C C . ASP A 1 223 ? 14.716 12.844 -11.278 1.00 90.38 223 ASP A C 1
ATOM 1638 O O . ASP A 1 223 ? 13.589 12.786 -11.785 1.00 90.38 223 ASP A O 1
ATOM 1642 N N . VAL A 1 224 ? 15.170 11.866 -10.481 1.00 92.38 224 VAL A N 1
ATOM 1643 C CA . VAL A 1 224 ? 14.345 10.720 -10.071 1.00 92.38 224 VAL A CA 1
ATOM 1644 C C . VAL A 1 224 ? 13.227 11.193 -9.153 1.00 92.38 224 VAL A C 1
ATOM 1646 O O . VAL A 1 224 ? 12.087 10.792 -9.360 1.00 92.38 224 VAL A O 1
ATOM 1649 N N . GLU A 1 225 ? 13.505 12.075 -8.190 1.00 93.12 225 GLU A N 1
ATOM 1650 C CA . GLU A 1 225 ? 12.479 12.635 -7.302 1.00 93.12 225 GLU A CA 1
ATOM 1651 C C . GLU A 1 225 ? 11.426 13.458 -8.050 1.00 93.12 225 GLU A C 1
ATOM 1653 O O . GLU A 1 225 ? 10.242 13.407 -7.708 1.00 93.12 225 GLU A O 1
ATOM 1658 N N . GLU A 1 226 ? 11.820 14.200 -9.084 1.00 93.69 226 GLU A N 1
ATOM 1659 C CA . GLU A 1 226 ? 10.870 14.879 -9.964 1.00 93.69 226 GLU A CA 1
ATOM 1660 C C . GLU A 1 226 ? 9.983 13.871 -10.707 1.00 93.69 226 GLU A C 1
ATOM 1662 O O . GLU A 1 226 ? 8.753 13.930 -10.597 1.00 93.69 226 GLU A O 1
ATOM 1667 N N . THR A 1 227 ? 10.594 12.887 -11.371 1.00 94.81 227 THR A N 1
ATOM 1668 C CA . THR A 1 227 ? 9.873 11.825 -12.095 1.00 94.81 227 THR A CA 1
ATOM 1669 C C . THR A 1 227 ? 8.942 11.045 -11.165 1.00 94.81 227 THR A C 1
ATOM 1671 O O . THR A 1 227 ? 7.823 10.681 -11.529 1.00 94.81 227 THR A O 1
ATOM 1674 N N . ARG A 1 228 ? 9.357 10.837 -9.916 1.00 95.38 228 ARG A N 1
ATOM 1675 C CA . ARG A 1 228 ? 8.594 10.153 -8.873 1.00 95.38 228 ARG A CA 1
ATOM 1676 C C . ARG A 1 228 ? 7.330 10.913 -8.478 1.00 95.38 228 ARG A C 1
ATOM 1678 O O . ARG A 1 228 ? 6.293 10.286 -8.255 1.00 95.38 228 ARG A O 1
ATOM 1685 N N . ARG A 1 229 ? 7.377 12.250 -8.424 1.00 96.12 229 ARG A N 1
ATOM 1686 C CA . ARG A 1 229 ? 6.185 13.088 -8.186 1.00 96.12 229 ARG A CA 1
ATOM 1687 C C . ARG A 1 229 ? 5.187 12.975 -9.338 1.00 96.12 229 ARG A C 1
ATOM 1689 O O . ARG A 1 229 ? 4.005 12.770 -9.074 1.00 96.12 229 ARG A O 1
ATOM 1696 N N . LYS A 1 230 ? 5.665 13.036 -10.584 1.00 97.69 230 LYS A N 1
ATOM 1697 C CA . LYS A 1 230 ? 4.827 12.889 -11.789 1.00 97.69 230 LYS A CA 1
ATOM 1698 C C . LYS A 1 230 ? 4.213 11.490 -11.888 1.00 97.69 230 LYS A C 1
ATOM 1700 O O . LYS A 1 230 ? 3.005 11.354 -12.050 1.00 97.69 230 LYS A O 1
ATOM 1705 N N . THR A 1 231 ? 5.016 10.455 -11.633 1.00 97.81 231 THR A N 1
ATOM 1706 C CA . THR A 1 231 ? 4.558 9.060 -11.528 1.00 97.81 231 THR A CA 1
ATOM 1707 C C . THR A 1 231 ? 3.457 8.924 -10.478 1.00 97.81 231 THR A C 1
ATOM 1709 O O . THR A 1 231 ? 2.409 8.343 -10.742 1.00 97.81 231 THR A O 1
ATOM 1712 N N . ARG A 1 232 ? 3.656 9.495 -9.283 1.00 98.31 232 ARG A N 1
ATOM 1713 C CA . ARG A 1 232 ? 2.644 9.466 -8.223 1.00 98.31 232 ARG A CA 1
ATOM 1714 C C . ARG A 1 232 ? 1.337 10.107 -8.673 1.00 98.31 232 ARG A C 1
ATOM 1716 O O . ARG A 1 232 ? 0.285 9.522 -8.443 1.00 98.31 232 ARG A O 1
ATOM 1723 N N . GLN A 1 233 ? 1.404 11.282 -9.290 1.00 98.56 233 GLN A N 1
ATOM 1724 C CA . GLN A 1 233 ? 0.221 11.970 -9.794 1.00 98.56 233 GLN A CA 1
ATOM 1725 C C . GLN A 1 233 ? -0.537 11.101 -10.807 1.00 98.56 233 GLN A C 1
ATOM 1727 O O . GLN A 1 233 ? -1.719 10.838 -10.596 1.00 98.56 233 GLN A O 1
ATOM 1732 N N . ALA A 1 234 ? 0.154 10.580 -11.826 1.00 98.69 234 ALA A N 1
ATOM 1733 C CA . ALA A 1 234 ? -0.454 9.764 -12.877 1.00 98.69 234 ALA A CA 1
ATOM 1734 C C . ALA A 1 234 ? -1.193 8.534 -12.315 1.00 98.69 234 ALA A C 1
ATOM 1736 O O . ALA A 1 234 ? -2.311 8.227 -12.721 1.00 98.69 234 ALA A O 1
ATOM 1737 N N . PHE A 1 235 ? -0.605 7.842 -11.335 1.00 98.75 235 PHE A N 1
ATOM 1738 C CA . PHE A 1 235 ? -1.241 6.682 -10.703 1.00 98.75 235 PHE A CA 1
ATOM 1739 C C . PHE A 1 235 ? -2.426 7.057 -9.805 1.00 98.75 235 PHE A C 1
ATOM 1741 O O . PHE A 1 235 ? -3.457 6.380 -9.842 1.00 98.75 235 PHE A O 1
ATOM 1748 N N . LEU A 1 236 ? -2.322 8.144 -9.033 1.00 98.50 236 LEU A N 1
ATOM 1749 C CA . LEU A 1 236 ? -3.426 8.607 -8.188 1.00 98.50 236 LEU A CA 1
ATOM 1750 C C . LEU A 1 236 ? -4.651 9.003 -9.025 1.00 98.50 236 LEU A C 1
ATOM 1752 O O . LEU A 1 236 ? -5.773 8.663 -8.652 1.00 98.50 236 LEU A O 1
ATOM 1756 N N . GLU A 1 237 ? -4.443 9.644 -10.178 1.00 98.38 237 GLU A N 1
ATOM 1757 C CA . GLU A 1 237 ? -5.506 9.992 -11.135 1.00 98.38 237 GLU A CA 1
ATOM 1758 C C . GLU A 1 237 ? -6.203 8.752 -11.726 1.00 98.38 237 GLU A C 1
ATOM 1760 O O . GLU A 1 237 ? -7.382 8.808 -12.072 1.00 98.38 237 GLU A O 1
ATOM 1765 N N . GLN A 1 238 ? -5.518 7.605 -11.767 1.00 98.44 238 GLN A N 1
ATOM 1766 C CA . GLN A 1 238 ? -6.081 6.314 -12.182 1.00 98.44 238 GLN A CA 1
ATOM 1767 C C . GLN A 1 238 ? -6.742 5.531 -11.034 1.00 98.44 238 GLN A C 1
ATOM 1769 O O . GLN A 1 238 ? -7.189 4.400 -11.237 1.00 98.44 238 GLN A O 1
ATOM 1774 N N . GLY A 1 239 ? -6.821 6.110 -9.830 1.00 97.88 239 GLY A N 1
ATOM 1775 C CA . GLY A 1 239 ? -7.376 5.444 -8.652 1.00 97.88 239 GLY A CA 1
ATOM 1776 C C . GLY A 1 239 ? -6.438 4.402 -8.036 1.00 97.88 239 GLY A C 1
ATOM 1777 O O . GLY A 1 239 ? -6.899 3.526 -7.308 1.00 97.88 239 GLY A O 1
ATOM 1778 N N . VAL A 1 240 ? -5.132 4.485 -8.308 1.00 98.75 240 VAL A N 1
ATOM 1779 C CA . VAL A 1 240 ? -4.118 3.574 -7.767 1.00 98.75 240 VAL A CA 1
ATOM 1780 C C . VAL A 1 240 ? -3.340 4.281 -6.651 1.00 98.75 240 VAL A C 1
ATOM 1782 O O . VAL A 1 240 ? -2.588 5.216 -6.932 1.00 98.75 240 VAL A O 1
ATOM 1785 N N . PRO A 1 241 ? -3.494 3.877 -5.376 1.00 98.56 241 PRO A N 1
ATOM 1786 C CA . PRO A 1 241 ? -2.736 4.470 -4.280 1.00 98.56 241 PRO A CA 1
ATOM 1787 C C . PRO A 1 241 ? -1.241 4.152 -4.401 1.00 98.56 241 PRO A C 1
ATOM 1789 O O . PRO A 1 241 ? -0.841 3.040 -4.754 1.00 98.56 241 PRO A O 1
ATOM 1792 N N . VAL A 1 242 ? -0.417 5.148 -4.073 1.00 98.50 242 VAL A N 1
ATOM 1793 C CA . VAL A 1 242 ? 1.037 5.110 -4.256 1.00 98.50 242 VAL A CA 1
ATOM 1794 C C . VAL A 1 242 ? 1.747 5.260 -2.917 1.00 98.50 242 VAL A C 1
ATOM 1796 O O . VAL A 1 242 ? 1.490 6.208 -2.173 1.00 98.50 242 VAL A O 1
ATOM 1799 N N . PHE A 1 243 ? 2.696 4.374 -2.643 1.00 97.69 243 PHE A N 1
ATOM 1800 C CA . PHE A 1 243 ? 3.486 4.342 -1.419 1.00 97.69 243 PHE A CA 1
ATOM 1801 C C . PHE A 1 243 ? 4.978 4.424 -1.719 1.00 97.69 243 PHE A C 1
ATOM 1803 O O . PHE A 1 243 ? 5.454 4.083 -2.802 1.00 97.69 243 PHE A O 1
ATOM 1810 N N . ASP A 1 244 ? 5.705 4.909 -0.725 1.00 94.38 244 ASP A N 1
ATOM 1811 C CA . ASP A 1 244 ? 7.147 5.097 -0.787 1.00 94.38 244 ASP A CA 1
ATOM 1812 C C . ASP A 1 244 ? 7.831 3.774 -0.475 1.00 94.38 244 ASP A C 1
ATOM 1814 O O . ASP A 1 244 ? 8.681 3.329 -1.230 1.00 94.38 244 ASP A O 1
ATOM 1818 N N . GLU A 1 245 ? 7.364 3.105 0.576 1.00 93.50 245 GLU A N 1
ATOM 1819 C CA . GLU A 1 245 ? 7.944 1.876 1.090 1.00 93.50 245 GLU A CA 1
ATOM 1820 C C . GLU A 1 245 ? 6.932 0.731 1.100 1.00 93.50 245 GLU A C 1
ATOM 1822 O O . GLU A 1 245 ? 5.724 0.924 1.277 1.00 93.50 245 GLU A O 1
ATOM 1827 N N . MET A 1 246 ? 7.446 -0.492 0.957 1.00 94.94 246 MET A N 1
ATOM 1828 C CA . MET A 1 246 ? 6.637 -1.712 1.000 1.00 94.94 246 MET A CA 1
ATOM 1829 C C . MET A 1 246 ? 5.925 -1.871 2.350 1.00 94.94 246 MET A C 1
ATOM 1831 O O . MET A 1 246 ? 4.737 -2.186 2.395 1.00 94.94 246 MET A O 1
ATOM 1835 N N . GLU A 1 247 ? 6.621 -1.615 3.461 1.00 95.25 247 GLU A N 1
ATOM 1836 C CA . GLU A 1 247 ? 6.027 -1.733 4.798 1.00 95.25 247 GLU A CA 1
ATOM 1837 C C . GLU A 1 247 ? 4.878 -0.749 5.017 1.00 95.25 247 GLU A C 1
ATOM 1839 O O . GLU A 1 247 ? 3.874 -1.101 5.633 1.00 95.25 247 GLU A O 1
ATOM 1844 N N . ASP A 1 248 ? 4.986 0.461 4.472 1.00 96.81 248 ASP A N 1
ATOM 1845 C CA . ASP A 1 248 ? 3.940 1.473 4.582 1.00 96.81 248 ASP A CA 1
ATOM 1846 C C . ASP A 1 248 ? 2.673 1.058 3.833 1.00 96.81 248 ASP A C 1
ATOM 1848 O O . ASP A 1 248 ? 1.571 1.170 4.379 1.00 96.81 248 ASP A O 1
ATOM 1852 N N . ALA A 1 249 ? 2.831 0.512 2.623 1.00 97.81 249 ALA A N 1
ATOM 1853 C CA . ALA A 1 249 ? 1.731 -0.050 1.846 1.00 97.81 249 ALA A CA 1
ATOM 1854 C C . ALA A 1 249 ? 1.038 -1.192 2.608 1.00 97.81 249 ALA A C 1
ATOM 1856 O O . ALA A 1 249 ? -0.177 -1.165 2.814 1.00 97.81 249 ALA A O 1
ATOM 1857 N N . LEU A 1 250 ? 1.810 -2.172 3.083 1.00 98.1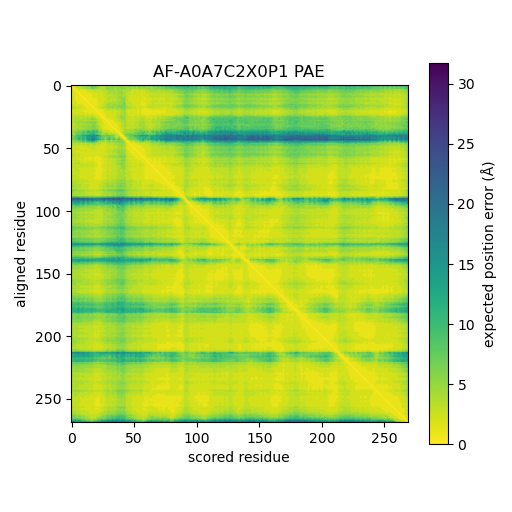9 250 LEU A N 1
ATOM 1858 C CA . LEU A 1 250 ? 1.286 -3.346 3.787 1.00 98.19 250 LEU A CA 1
ATOM 1859 C C . LEU A 1 250 ? 0.621 -2.977 5.117 1.00 98.19 250 LEU A C 1
ATOM 1861 O O . LEU A 1 250 ? -0.463 -3.472 5.427 1.00 98.19 250 LEU A O 1
ATOM 1865 N N . ARG A 1 251 ? 1.217 -2.058 5.883 1.00 98.25 251 ARG A N 1
ATOM 1866 C CA . ARG A 1 251 ? 0.638 -1.528 7.122 1.00 98.25 251 ARG A CA 1
ATOM 1867 C C . ARG A 1 251 ? -0.686 -0.816 6.867 1.00 98.25 251 ARG A C 1
ATOM 1869 O O . ARG A 1 251 ? -1.644 -1.027 7.610 1.00 98.25 251 ARG A O 1
ATOM 1876 N N . ALA A 1 252 ? -0.769 -0.004 5.814 1.00 98.44 252 ALA A N 1
ATOM 1877 C CA . ALA A 1 252 ? -2.004 0.679 5.446 1.00 98.44 252 ALA A CA 1
ATOM 1878 C C . ALA A 1 252 ? -3.103 -0.318 5.029 1.00 98.44 252 ALA A C 1
ATOM 1880 O O . ALA A 1 252 ? -4.239 -0.206 5.493 1.00 98.44 252 ALA A O 1
ATOM 1881 N N . VAL A 1 253 ? -2.761 -1.355 4.252 1.00 98.50 253 VAL A N 1
ATOM 1882 C CA . VAL A 1 253 ? -3.683 -2.461 3.923 1.00 98.50 253 VAL A CA 1
ATOM 1883 C C . VAL A 1 253 ? -4.134 -3.196 5.185 1.00 98.50 253 VAL A C 1
ATOM 1885 O O . VAL A 1 253 ? -5.325 -3.464 5.354 1.00 98.50 253 VAL A O 1
ATOM 1888 N N . ARG A 1 254 ? -3.218 -3.475 6.118 1.00 98.00 254 ARG A N 1
ATOM 1889 C CA . ARG A 1 254 ? -3.536 -4.116 7.400 1.00 98.00 254 ARG A CA 1
ATOM 1890 C C . ARG A 1 254 ? -4.514 -3.293 8.235 1.00 98.00 254 ARG A C 1
ATOM 1892 O O . ARG A 1 254 ? -5.405 -3.877 8.858 1.00 98.00 254 ARG A O 1
ATOM 1899 N N . HIS A 1 255 ? -4.393 -1.967 8.236 1.00 98.06 255 HIS A N 1
ATOM 1900 C CA . HIS A 1 255 ? -5.350 -1.084 8.907 1.00 98.06 255 HIS A CA 1
ATOM 1901 C C . HIS A 1 255 ? -6.754 -1.215 8.313 1.00 98.06 255 HIS A C 1
ATOM 1903 O O . HIS A 1 255 ? -7.706 -1.424 9.068 1.00 98.06 255 HIS A O 1
ATOM 1909 N N . VAL A 1 256 ? -6.881 -1.184 6.981 1.00 98.38 256 VAL A N 1
ATOM 1910 C CA . VAL A 1 256 ? -8.169 -1.380 6.288 1.00 98.38 256 VAL A CA 1
ATOM 1911 C C . VAL A 1 256 ? -8.747 -2.770 6.569 1.00 98.38 256 VAL A C 1
ATOM 1913 O O . VAL A 1 256 ? -9.920 -2.889 6.931 1.00 98.38 256 VAL A O 1
ATOM 1916 N N . SER A 1 257 ? -7.919 -3.812 6.471 1.00 97.88 257 SER A N 1
ATOM 1917 C CA . SER A 1 257 ? -8.316 -5.208 6.690 1.00 97.88 257 SER A CA 1
ATOM 1918 C C . SER A 1 257 ? -8.817 -5.436 8.123 1.00 97.88 257 SER A C 1
ATOM 1920 O O . SER A 1 257 ? -9.940 -5.895 8.329 1.00 97.88 257 SER A O 1
ATOM 1922 N N . SER A 1 258 ? -8.043 -5.012 9.129 1.00 95.81 258 SER A N 1
ATOM 1923 C CA . SER A 1 258 ? -8.390 -5.197 10.549 1.00 95.81 258 SER A CA 1
ATOM 1924 C C . SER A 1 258 ? -9.620 -4.394 10.965 1.00 95.81 258 SER A C 1
ATOM 1926 O O . SER A 1 258 ? -10.433 -4.870 11.754 1.00 95.81 258 SER A O 1
ATOM 1928 N N . TYR A 1 259 ? -9.760 -3.169 10.449 1.00 96.50 259 TYR A N 1
ATOM 1929 C CA . TYR A 1 259 ? -10.962 -2.363 10.651 1.00 96.50 259 TYR A CA 1
ATOM 1930 C C . TYR A 1 259 ? -12.201 -3.082 10.110 1.00 96.50 259 TYR A C 1
ATOM 1932 O O . TYR A 1 259 ? -13.209 -3.180 10.809 1.00 96.50 259 TYR A O 1
ATOM 1940 N N . SER A 1 260 ? -12.099 -3.621 8.893 1.00 96.06 260 SER A N 1
ATOM 1941 C CA . SER A 1 260 ? -13.205 -4.291 8.209 1.00 96.06 260 SER A CA 1
ATOM 1942 C C . SER A 1 260 ? -13.605 -5.597 8.899 1.00 96.06 260 SER A C 1
ATOM 1944 O O . SER A 1 260 ? -14.797 -5.847 9.059 1.00 96.06 260 SER A O 1
ATOM 1946 N N . ALA A 1 261 ? -12.635 -6.392 9.368 1.00 94.75 261 ALA A N 1
ATOM 1947 C CA . ALA A 1 261 ? -12.890 -7.603 10.155 1.00 94.75 261 ALA A CA 1
ATOM 1948 C C . ALA A 1 261 ? -13.702 -7.289 11.421 1.00 94.75 261 ALA A C 1
ATOM 1950 O O . ALA A 1 261 ? -14.796 -7.813 11.619 1.00 94.75 261 ALA A O 1
ATOM 1951 N N . ARG A 1 262 ? -13.224 -6.336 12.232 1.00 92.94 262 ARG A N 1
ATOM 1952 C CA . ARG A 1 262 ? -13.899 -5.930 13.476 1.00 92.94 262 ARG A CA 1
ATOM 1953 C C . ARG A 1 262 ? -15.258 -5.287 13.226 1.00 92.94 262 ARG A C 1
ATOM 1955 O O . ARG A 1 262 ? -16.182 -5.478 14.006 1.00 92.94 262 ARG A O 1
ATOM 1962 N N . LYS A 1 263 ? -15.404 -4.522 12.139 1.00 92.12 263 LYS A N 1
ATOM 1963 C CA . LYS A 1 263 ? -16.690 -3.914 11.775 1.00 92.12 263 LYS A CA 1
ATOM 1964 C C . LYS A 1 263 ? -17.737 -4.989 11.470 1.00 92.12 263 LYS A C 1
ATOM 1966 O O . LYS A 1 263 ? -18.852 -4.879 11.962 1.00 92.12 263 LYS A O 1
ATOM 1971 N N . LYS A 1 264 ? -17.362 -6.057 10.755 1.00 91.00 264 LYS A N 1
ATOM 1972 C CA . LYS A 1 264 ? -18.246 -7.211 10.514 1.00 91.00 264 LYS A CA 1
ATOM 1973 C C . LYS A 1 264 ? -18.628 -7.955 11.794 1.00 91.00 264 LYS A C 1
ATOM 1975 O O . LYS A 1 264 ? -19.735 -8.472 11.856 1.00 91.00 264 LYS A O 1
ATOM 1980 N N . GLU A 1 265 ? -17.727 -8.060 12.770 1.00 89.06 265 GLU A N 1
ATOM 1981 C CA . GLU A 1 265 ? -18.029 -8.668 14.076 1.00 89.06 265 GLU A CA 1
ATOM 1982 C C . GLU A 1 265 ? -19.056 -7.829 14.843 1.00 89.06 265 GLU A C 1
ATOM 1984 O O . GLU A 1 265 ? -20.071 -8.365 15.269 1.00 89.06 265 GLU A O 1
ATOM 1989 N N . ILE A 1 266 ? -18.844 -6.511 14.918 1.00 86.56 266 ILE A N 1
ATOM 1990 C CA . ILE A 1 266 ? -19.757 -5.572 15.589 1.00 86.56 266 ILE A CA 1
ATOM 1991 C C . ILE A 1 266 ? -21.136 -5.546 14.923 1.00 86.56 266 ILE A C 1
ATOM 1993 O O . ILE A 1 266 ? -22.141 -5.494 15.614 1.00 86.56 266 ILE A O 1
ATOM 1997 N N . ASP A 1 267 ? -21.204 -5.589 13.590 1.00 84.88 267 ASP A N 1
ATOM 1998 C CA . ASP A 1 267 ? -22.483 -5.542 12.864 1.00 84.88 267 ASP A CA 1
ATOM 1999 C C . ASP A 1 267 ? -23.292 -6.857 12.963 1.00 84.88 267 ASP A C 1
ATOM 2001 O O . ASP A 1 267 ? -24.428 -6.912 12.489 1.00 84.88 267 ASP A O 1
ATOM 2005 N N . ARG A 1 268 ? -22.715 -7.928 13.532 1.00 83.19 268 ARG A N 1
ATOM 2006 C CA . ARG A 1 268 ? -23.396 -9.211 13.791 1.00 83.19 268 ARG A CA 1
ATOM 2007 C C . ARG A 1 268 ? -23.987 -9.320 15.201 1.00 83.19 268 ARG A C 1
ATOM 2009 O O . ARG A 1 268 ? -24.812 -10.211 15.403 1.00 83.19 268 ARG A O 1
ATOM 2016 N N . GLU A 1 269 ? -23.528 -8.496 16.141 1.00 68.56 269 GLU A N 1
ATOM 2017 C CA . GLU A 1 269 ? -24.006 -8.429 17.535 1.00 68.56 269 GLU A CA 1
ATOM 2018 C C . GLU A 1 269 ? -25.261 -7.552 17.661 1.00 68.56 269 GLU A C 1
ATOM 2020 O O . GLU A 1 269 ? -26.155 -7.940 18.449 1.00 68.56 269 GLU A O 1
#

pLDDT: mean 93.1, std 6.28, range [67.06, 98.81]

Mean predicted aligned error: 4.38 Å

Solvent-accessible surface area (backbone atoms only — not comparable to full-atom values): 14419 Å² total; per-residue (Å²): 135,75,92,55,60,70,62,47,52,54,51,45,36,62,45,36,75,79,39,94,42,78,44,73,71,84,30,55,46,76,71,37,21,53,52,39,29,73,75,66,76,40,84,52,66,56,48,70,58,53,55,49,52,36,53,77,38,63,34,44,77,38,92,43,72,69,51,47,54,44,34,50,48,35,68,73,55,45,82,83,40,70,60,51,21,34,42,42,39,32,48,40,63,70,57,42,54,55,46,50,60,45,29,52,78,49,68,30,42,62,55,76,58,55,69,69,44,24,50,61,33,46,76,62,43,58,80,84,79,42,40,39,50,49,47,26,21,37,58,45,78,81,66,55,43,73,48,55,34,49,39,52,49,46,54,59,68,42,87,69,38,55,35,35,37,39,46,46,61,56,68,57,29,42,57,52,7,65,75,71,75,50,51,36,52,81,56,42,67,40,60,62,32,18,52,39,49,30,50,42,29,71,75,66,73,38,50,49,33,40,28,46,60,77,92,61,88,53,85,92,30,49,62,46,55,52,38,49,54,53,39,46,50,41,21,47,77,43,60,27,49,71,32,52,42,68,62,56,45,45,48,18,50,35,52,38,15,54,44,32,51,53,49,56,54,60,77,72,111